Protein AF-A0A1Y1X4Q7-F1 (afdb_monomer_lite)

Sequence (194 aa):
MILYKQKQKSIYLMIVKLFFLGISIPKILAKENNDDCEVFKKFISEMGASVDYDVSEKCCSYNSNTVYCDSGQITKLELRSKKHFQGLELSSEIGNFKHLVKLDLKSNDLTGEIPESIGNLTNLKYLDISDNRFKGKLPKSIENLVNLETFNLNSNYGLEGTIPALPKLVQKYHLKKFVQRRKKKKERELTTEV

pLDDT: mean 75.57, std 20.5, range [29.33, 98.19]

Organism: NCBI:txid1754192

Secondary structure (DSSP, 8-state):
-HHHHHHHHHHHHHHHHHHHTT----TTS---S--HHHHHHHHHHHHT----S---S-TTTS--SSEEEETTEEEEEE-TT-GGGTT-B--GGGGG-TT--EEE-TTS--BSPPPGGGGG-TT--EEE--SS--EEEPPGGGGG-TT-SEEE-TT-TEEES-----TT----SSSHHHHHHHHHHHHHHHTS--

InterPro domains:
  IPR032675 Leucine-rich repeat domain superfamily [G3DSA:3.80.10.10] (36-177)
  IPR053213 Receptor-like protein 29 [PTHR48009] (50-165)
  IPR055414 Disease resistance R13L4/SHOC-2-like, LRR domain [PF23598] (86-178)

Radius of gyration: 22.01 Å; chains: 1; bounding box: 43×34×89 Å

Foldseek 3Di:
DVVVVVVVVVVVVVVVVCVVVVNPDPPPVPPDPDQVLVLVVVQCVVQVFDCPDCSPPQLDVDPDPAFHDDPRATAEGAQEPPQSNAATEGDLSCLVRQNHAYYAQEQRQHEEADDLSPLSNCNYQYDANENYQY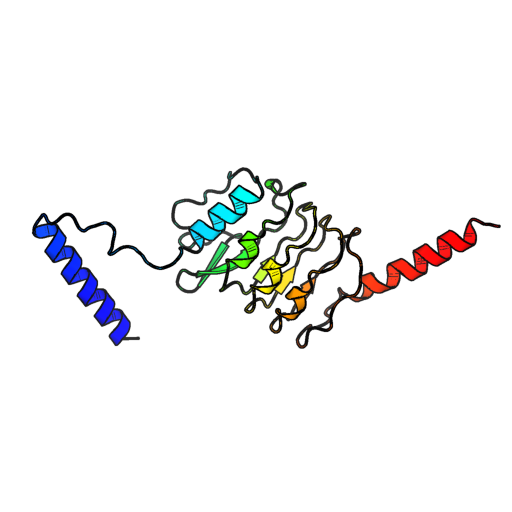AEEHHPSVLSVLNHAYDAHYHNPRYDDDDDDRPRHPPPPHPPVVPPVVVVVVVVVVVVPD

Structure (mmCIF, N/CA/C/O backbone):
data_AF-A0A1Y1X4Q7-F1
#
_entry.id   AF-A0A1Y1X4Q7-F1
#
loop_
_atom_site.group_PDB
_atom_site.id
_atom_site.type_symbol
_atom_site.label_atom_id
_atom_site.label_alt_id
_atom_site.label_comp_id
_atom_site.label_asym_id
_atom_site.label_entity_id
_atom_site.label_seq_id
_atom_site.pdbx_PDB_ins_code
_atom_site.Cartn_x
_atom_site.Cartn_y
_atom_site.Cartn_z
_atom_site.occupancy
_atom_site.B_iso_or_equiv
_atom_site.auth_seq_id
_atom_site.auth_comp_id
_atom_site.auth_asym_id
_atom_site.auth_atom_id
_atom_site.pdbx_PDB_model_num
ATOM 1 N N . MET A 1 1 ? -22.428 -10.281 22.229 1.00 43.00 1 MET A N 1
ATOM 2 C CA . MET A 1 1 ? -22.297 -8.803 22.318 1.00 43.00 1 MET A CA 1
ATOM 3 C C . MET A 1 1 ? -22.586 -8.240 23.719 1.00 43.00 1 MET A C 1
ATOM 5 O O . MET A 1 1 ? -21.829 -7.396 24.182 1.00 43.00 1 MET A O 1
ATOM 9 N N . ILE A 1 2 ? -23.617 -8.718 24.432 1.00 30.66 2 ILE A N 1
ATOM 10 C CA . ILE A 1 2 ? -23.962 -8.260 25.799 1.00 30.66 2 ILE A CA 1
ATOM 11 C C . ILE A 1 2 ? -22.879 -8.635 26.832 1.00 30.66 2 ILE A C 1
ATOM 13 O O . ILE A 1 2 ? -22.453 -7.783 27.606 1.00 30.66 2 ILE A O 1
ATOM 17 N N . LEU A 1 3 ? -22.342 -9.858 26.758 1.00 30.83 3 LEU A N 1
ATOM 18 C CA . LEU A 1 3 ? -21.257 -10.330 27.633 1.00 30.83 3 LEU A CA 1
ATOM 19 C C . LEU A 1 3 ? -19.949 -9.530 27.463 1.00 30.83 3 LEU A C 1
ATOM 21 O O . LEU A 1 3 ? -19.240 -9.289 28.433 1.00 30.83 3 LEU A O 1
ATOM 25 N N . TYR A 1 4 ? -19.659 -9.047 26.248 1.00 34.00 4 TYR A N 1
ATOM 26 C CA . TYR A 1 4 ? -18.491 -8.201 25.960 1.00 34.00 4 TYR A CA 1
ATOM 27 C C . TYR A 1 4 ? -18.623 -6.814 26.607 1.00 34.00 4 TYR A C 1
ATOM 29 O O . TYR A 1 4 ? -17.712 -6.356 27.296 1.00 34.00 4 TYR A O 1
ATOM 37 N N . LYS A 1 5 ? -19.802 -6.185 26.483 1.00 33.59 5 LYS A N 1
ATOM 38 C CA . LYS A 1 5 ? -20.110 -4.914 27.162 1.00 33.59 5 LYS A CA 1
ATOM 39 C C . LYS A 1 5 ? -20.140 -5.054 28.692 1.00 33.59 5 LYS A C 1
ATOM 41 O O . LYS A 1 5 ? -19.737 -4.127 29.389 1.00 33.59 5 LYS A O 1
ATOM 46 N N . GLN A 1 6 ? -20.579 -6.198 29.223 1.00 29.33 6 GLN A N 1
ATOM 47 C CA . GLN A 1 6 ? -20.547 -6.482 30.665 1.00 29.33 6 GLN A CA 1
ATOM 48 C C . GLN A 1 6 ? -19.117 -6.675 31.191 1.00 29.33 6 GLN A C 1
ATOM 50 O O . GLN A 1 6 ? -18.782 -6.126 32.240 1.00 29.33 6 GLN A O 1
ATOM 55 N N . LYS A 1 7 ? -18.249 -7.366 30.440 1.00 39.59 7 LYS A N 1
ATOM 56 C CA . LYS A 1 7 ? -16.832 -7.548 30.798 1.00 39.59 7 LYS A CA 1
ATOM 57 C C . LYS A 1 7 ? -16.076 -6.210 30.806 1.00 39.59 7 LYS A C 1
ATOM 59 O O . LYS A 1 7 ? -15.370 -5.923 31.766 1.00 39.59 7 LYS A O 1
ATOM 64 N N . GLN A 1 8 ? -16.324 -5.350 29.815 1.00 46.59 8 GLN A N 1
ATOM 65 C CA . GLN A 1 8 ? -15.801 -3.974 29.737 1.00 46.59 8 GLN A CA 1
ATOM 66 C C . GLN A 1 8 ? -16.260 -3.092 30.919 1.00 46.59 8 GLN A C 1
ATOM 68 O O . GLN A 1 8 ? -15.435 -2.439 31.556 1.00 46.59 8 GLN A O 1
ATOM 73 N N . LYS A 1 9 ? -17.550 -3.133 31.296 1.00 50.59 9 LYS A N 1
ATOM 74 C CA . LYS A 1 9 ? -18.059 -2.419 32.488 1.00 50.59 9 LYS A CA 1
ATOM 75 C C . LYS A 1 9 ? -17.443 -2.920 33.798 1.00 50.59 9 LYS A C 1
ATOM 77 O O . LYS A 1 9 ? -17.136 -2.108 34.668 1.00 50.59 9 LYS A O 1
ATOM 82 N N . SER A 1 10 ? -17.255 -4.234 33.944 1.00 52.75 10 SER A N 1
ATOM 83 C CA . SER A 1 10 ? -16.656 -4.825 35.149 1.00 52.75 10 SER A CA 1
ATOM 84 C C . SER A 1 10 ? -15.190 -4.423 35.316 1.00 52.75 10 SER A C 1
ATOM 86 O O . SER A 1 10 ? -14.754 -4.153 36.431 1.00 52.75 10 SER A O 1
ATOM 88 N N . ILE A 1 11 ? -14.444 -4.349 34.211 1.00 59.00 11 ILE A N 1
ATOM 89 C CA . ILE A 1 11 ? -13.041 -3.921 34.197 1.00 59.00 11 ILE A CA 1
ATOM 90 C C . ILE A 1 11 ? -12.934 -2.426 34.520 1.00 59.00 11 ILE A C 1
ATOM 92 O O . ILE A 1 11 ? -12.153 -2.047 35.390 1.00 59.00 11 ILE A O 1
ATOM 96 N N . TYR A 1 12 ? -13.776 -1.587 33.907 1.00 61.28 12 TYR A N 1
ATOM 97 C CA . TYR A 1 12 ? -13.829 -0.147 34.187 1.00 61.28 12 TYR A CA 1
ATOM 98 C C . TYR A 1 12 ? -14.097 0.147 35.670 1.00 61.28 12 TYR A C 1
ATOM 100 O O . TYR A 1 12 ? -13.391 0.940 36.290 1.00 61.28 12 TYR A O 1
ATOM 108 N N . LEU A 1 13 ? -15.064 -0.549 36.276 1.00 59.72 13 LEU A N 1
ATOM 109 C CA . LEU A 1 13 ? -15.394 -0.369 37.691 1.00 59.72 13 LEU A CA 1
ATOM 110 C C . LEU A 1 13 ? -14.249 -0.805 38.624 1.00 59.72 13 LEU A C 1
ATOM 112 O O . LEU A 1 13 ? -14.074 -0.229 39.698 1.00 59.72 13 LEU A O 1
ATOM 116 N N . MET A 1 14 ? -13.454 -1.797 38.214 1.00 63.94 14 MET A N 1
ATOM 117 C CA . MET A 1 14 ? -12.275 -2.256 38.954 1.00 63.94 14 MET A CA 1
ATOM 118 C C . MET A 1 14 ? -11.126 -1.238 38.873 1.00 63.94 14 MET A C 1
ATOM 120 O O . MET A 1 14 ? -10.497 -0.947 39.886 1.00 63.94 14 MET A O 1
ATOM 124 N N . ILE A 1 15 ? -10.908 -0.635 37.699 1.00 59.53 15 ILE A N 1
ATOM 125 C CA . ILE A 1 15 ? -9.893 0.408 37.463 1.00 59.53 15 ILE A CA 1
ATOM 126 C C . ILE A 1 15 ? -10.206 1.679 38.262 1.00 59.53 15 ILE A C 1
ATOM 128 O O . ILE A 1 15 ? -9.324 2.222 38.926 1.00 59.53 15 ILE A O 1
ATOM 132 N N . VAL A 1 16 ? -11.468 2.121 38.264 1.00 62.91 16 VAL A N 1
ATOM 133 C CA . VAL A 1 16 ? -11.904 3.296 39.038 1.00 62.91 16 VAL A CA 1
ATOM 134 C C . VAL A 1 16 ? -11.690 3.074 40.540 1.00 62.91 16 VAL A C 1
ATOM 136 O O . VAL A 1 16 ? -11.196 3.965 41.225 1.00 62.91 16 VAL A O 1
ATOM 139 N N . LYS A 1 17 ? -11.969 1.869 41.061 1.00 68.06 17 LYS A N 1
ATOM 140 C CA . LYS A 1 17 ? -11.706 1.530 42.472 1.00 68.06 17 LYS A CA 1
ATOM 141 C C . LYS A 1 17 ? -10.217 1.563 42.833 1.00 68.06 17 LYS A C 1
ATOM 143 O O . LYS A 1 17 ? -9.883 1.998 43.929 1.00 68.06 17 LYS A O 1
ATOM 148 N N . LEU A 1 18 ? -9.332 1.140 41.929 1.00 59.25 18 LEU A N 1
ATOM 149 C CA . LEU A 1 18 ? -7.880 1.181 42.149 1.00 59.25 18 LEU A CA 1
ATOM 150 C C . LEU A 1 18 ? -7.333 2.617 42.159 1.00 59.25 18 LEU A C 1
ATOM 152 O O . LEU A 1 18 ? -6.459 2.921 42.967 1.00 59.25 18 LEU A O 1
ATOM 156 N N . PHE A 1 19 ? -7.901 3.509 41.338 1.00 63.47 19 PHE A N 1
ATOM 157 C CA . PHE A 1 19 ? -7.557 4.936 41.324 1.00 63.47 19 PHE A CA 1
ATOM 158 C C . PHE A 1 19 ? -7.890 5.627 42.658 1.00 63.47 19 PHE A C 1
ATOM 160 O O . PHE A 1 19 ? -7.073 6.377 43.187 1.00 63.47 19 PHE A O 1
ATOM 167 N N . PHE A 1 20 ? -9.044 5.316 43.262 1.00 67.19 20 PHE A N 1
ATOM 168 C CA . PHE A 1 20 ? -9.423 5.854 44.577 1.00 67.19 20 PHE A CA 1
ATOM 169 C C . PHE A 1 20 ? -8.608 5.286 45.750 1.00 67.19 20 PHE A C 1
ATOM 171 O O . PHE A 1 20 ? -8.566 5.905 46.809 1.00 67.19 20 PHE A O 1
ATOM 178 N N . LEU A 1 21 ? -7.936 4.145 45.571 1.00 69.19 21 LEU A N 1
ATOM 179 C CA . LEU A 1 21 ? -7.050 3.554 46.580 1.00 69.19 21 LEU A CA 1
ATOM 180 C C . LEU A 1 21 ? -5.609 4.090 46.510 1.00 69.19 21 LEU A C 1
ATOM 182 O O . LEU A 1 21 ? -4.746 3.599 47.232 1.00 69.19 21 LEU A O 1
ATOM 186 N N . GLY A 1 22 ? -5.325 5.068 45.640 1.00 52.66 22 GLY A N 1
ATOM 187 C CA . GLY A 1 22 ? -3.985 5.649 45.497 1.00 52.66 22 GLY A CA 1
ATOM 188 C C . GLY A 1 22 ? -2.939 4.668 44.956 1.00 52.66 22 GLY A C 1
ATOM 189 O O . GLY A 1 22 ? -1.744 4.956 44.976 1.00 52.66 22 GLY A O 1
ATOM 190 N N . ILE A 1 23 ? -3.375 3.505 44.461 1.00 60.75 23 ILE A N 1
ATOM 191 C CA . ILE A 1 23 ? -2.496 2.522 43.841 1.00 60.75 23 ILE A CA 1
ATOM 192 C C . ILE A 1 23 ? -2.157 3.060 42.455 1.00 60.75 23 ILE A C 1
ATOM 194 O O . ILE A 1 23 ? -3.019 3.125 41.576 1.00 60.75 23 ILE A O 1
ATOM 198 N N . SER A 1 24 ? -0.893 3.438 42.254 1.00 55.72 24 SER A N 1
ATOM 199 C CA . SER A 1 24 ? -0.371 3.711 40.917 1.00 55.72 24 SER A CA 1
ATOM 200 C C . SER A 1 24 ? -0.544 2.441 40.095 1.00 55.72 24 SER A C 1
ATOM 202 O O . SER A 1 24 ? 0.107 1.430 40.358 1.00 55.72 24 SER A O 1
ATOM 204 N N . ILE A 1 25 ? -1.489 2.463 39.155 1.00 53.34 25 ILE A N 1
ATOM 205 C CA . ILE A 1 25 ? -1.719 1.345 38.250 1.00 53.34 25 ILE A CA 1
ATOM 206 C C . ILE A 1 25 ? -0.426 1.222 37.437 1.00 53.34 25 ILE A C 1
ATOM 208 O O . ILE A 1 25 ? -0.093 2.159 36.703 1.00 53.34 25 ILE A O 1
ATOM 212 N N . PRO A 1 26 ? 0.332 0.111 37.544 1.00 47.38 26 PRO A N 1
ATOM 213 C CA . PRO A 1 26 ? 1.435 -0.127 36.629 1.00 47.38 26 PRO A CA 1
ATOM 214 C C . PRO A 1 26 ? 0.887 0.022 35.212 1.00 47.38 26 PRO A C 1
ATOM 216 O O . PRO A 1 26 ? -0.255 -0.362 34.964 1.00 47.38 26 PRO A O 1
ATOM 219 N N . LYS A 1 27 ? 1.684 0.541 34.279 1.00 47.12 27 LYS A N 1
ATOM 220 C CA . LYS A 1 27 ? 1.379 0.755 32.845 1.00 47.12 27 LYS A CA 1
ATOM 221 C C . LYS A 1 27 ? 0.981 -0.526 32.059 1.00 47.12 27 LYS A C 1
ATOM 223 O O . LYS A 1 27 ? 1.188 -0.626 30.858 1.00 47.12 27 LYS A O 1
ATOM 228 N N . ILE A 1 28 ? 0.455 -1.536 32.745 1.00 44.56 28 ILE A N 1
ATOM 229 C CA . ILE A 1 28 ? 0.249 -2.930 32.370 1.00 44.56 28 ILE A CA 1
ATOM 230 C C . ILE A 1 28 ? -1.246 -3.231 32.123 1.00 44.56 28 ILE A C 1
ATOM 232 O O . ILE A 1 28 ? -1.563 -4.279 31.576 1.00 44.56 28 ILE A O 1
ATOM 236 N N . LEU A 1 29 ? -2.174 -2.303 32.405 1.00 42.47 29 LEU A N 1
ATOM 237 C CA . LEU A 1 29 ? -3.596 -2.441 32.024 1.00 42.47 29 LEU A CA 1
ATOM 238 C C . LEU A 1 29 ? -4.025 -1.601 30.804 1.00 42.47 29 LEU A C 1
ATOM 240 O O . LEU A 1 29 ? -5.208 -1.544 30.493 1.00 42.47 29 LEU A O 1
ATOM 244 N N . ALA A 1 30 ? -3.074 -1.009 30.075 1.00 39.84 30 ALA A N 1
ATOM 245 C CA . ALA A 1 30 ? -3.316 -0.298 28.812 1.00 39.84 30 ALA A CA 1
ATOM 246 C C . ALA A 1 30 ? -2.472 -0.865 27.657 1.00 39.84 30 ALA A C 1
ATOM 248 O O . ALA A 1 30 ? -1.986 -0.127 26.807 1.00 39.84 30 ALA A O 1
ATOM 249 N N . LYS A 1 31 ? -2.248 -2.183 27.639 1.00 38.81 31 LYS A N 1
ATOM 250 C CA . LYS A 1 31 ? -1.618 -2.859 26.499 1.00 38.81 31 LYS A CA 1
ATOM 251 C C . LYS A 1 31 ? -2.698 -3.546 25.665 1.00 38.81 31 LYS A C 1
ATOM 253 O O . LYS A 1 31 ? -2.756 -4.769 25.595 1.00 38.81 31 LYS A O 1
ATOM 258 N N . GLU A 1 32 ? -3.582 -2.750 25.065 1.00 42.09 32 GLU A N 1
ATOM 259 C CA . GLU A 1 32 ? -4.327 -3.216 23.897 1.00 42.09 32 GLU A CA 1
ATOM 260 C C . GLU A 1 32 ? -3.352 -3.205 22.712 1.00 42.09 32 GLU A C 1
ATOM 262 O O . GLU A 1 32 ? -2.900 -2.164 22.254 1.00 42.09 32 GLU A O 1
ATOM 267 N N . ASN A 1 33 ? -2.910 -4.411 22.356 1.00 43.72 33 ASN A N 1
ATOM 268 C CA . ASN A 1 33 ? -2.399 -4.861 21.062 1.00 43.72 33 ASN A CA 1
ATOM 269 C C . ASN A 1 33 ? -2.177 -3.771 19.998 1.00 43.72 33 ASN A C 1
ATOM 271 O O . ASN A 1 33 ? -3.142 -3.301 19.416 1.00 43.72 33 ASN A O 1
ATOM 275 N N . ASN A 1 34 ? -0.900 -3.477 19.716 1.00 53.78 34 ASN A N 1
ATOM 276 C CA . ASN A 1 34 ? -0.381 -2.838 18.499 1.00 53.78 34 ASN A CA 1
ATOM 277 C C . ASN A 1 34 ? -1.384 -1.900 17.806 1.00 53.78 34 ASN A C 1
ATOM 279 O O . ASN A 1 34 ? -1.987 -2.275 16.805 1.00 53.78 34 ASN A O 1
ATOM 283 N N . ASP A 1 35 ? -1.583 -0.721 18.392 1.00 73.62 35 ASP A N 1
ATOM 284 C CA . ASP A 1 35 ? -2.425 0.331 17.834 1.00 73.62 35 ASP A CA 1
ATOM 285 C C . ASP A 1 35 ? -2.057 0.529 16.352 1.00 73.62 35 ASP A C 1
ATOM 287 O O . ASP A 1 35 ? -0.921 0.896 16.040 1.00 73.62 35 ASP A O 1
ATOM 291 N N . ASP A 1 36 ? -2.980 0.240 15.426 1.00 76.50 36 ASP A N 1
ATOM 292 C CA . ASP A 1 36 ? -2.758 0.397 13.978 1.00 76.50 36 ASP A CA 1
ATOM 293 C C . ASP A 1 36 ? -2.317 1.839 13.644 1.00 76.50 36 ASP A C 1
ATOM 295 O O . ASP A 1 36 ? -1.713 2.091 12.599 1.00 76.50 36 ASP A O 1
ATOM 299 N N . CYS A 1 37 ? -2.547 2.791 14.552 1.00 78.31 37 CYS A N 1
ATOM 300 C CA . CYS A 1 37 ? -1.962 4.119 14.491 1.00 78.31 37 CYS A CA 1
ATOM 301 C C . CYS A 1 37 ? -0.458 4.188 14.669 1.00 78.31 37 CYS A C 1
ATOM 303 O O . CYS A 1 37 ? 0.189 4.948 13.956 1.00 78.31 37 CYS A O 1
ATOM 305 N N . GLU A 1 38 ? 0.116 3.435 15.598 1.00 80.44 38 GLU A N 1
ATOM 306 C CA . GLU A 1 38 ? 1.568 3.364 15.747 1.00 80.44 38 GLU A CA 1
ATOM 307 C C . GLU A 1 38 ? 2.188 2.700 14.517 1.00 80.44 38 GLU A C 1
ATOM 309 O O . GLU A 1 38 ? 3.212 3.164 14.015 1.00 80.44 38 GLU A O 1
ATOM 314 N N . VAL A 1 39 ? 1.504 1.701 13.945 1.00 85.62 39 VAL A N 1
ATOM 315 C CA . VAL A 1 39 ? 1.875 1.128 12.644 1.00 85.62 39 VAL A CA 1
ATOM 316 C C . VAL A 1 39 ? 1.831 2.196 11.550 1.00 85.62 39 VAL A C 1
ATOM 318 O O . VAL A 1 39 ? 2.784 2.330 10.786 1.00 85.62 39 VAL A O 1
ATOM 321 N N . PHE A 1 40 ? 0.769 3.004 11.491 1.00 86.31 40 PHE A N 1
ATOM 322 C CA . PHE A 1 40 ? 0.648 4.078 10.506 1.00 86.31 40 PHE A CA 1
ATOM 323 C C . PHE A 1 40 ? 1.716 5.162 10.669 1.00 86.31 40 PHE A C 1
ATOM 325 O O . PHE A 1 40 ? 2.351 5.545 9.686 1.00 86.31 40 PHE A O 1
ATOM 332 N N . LYS 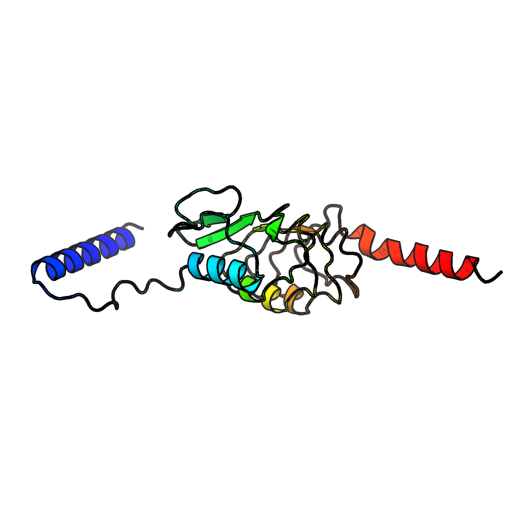A 1 41 ? 1.976 5.616 11.897 1.00 82.88 41 LYS A N 1
ATOM 333 C CA . LYS A 1 41 ? 3.039 6.584 12.197 1.00 82.88 41 LYS A CA 1
ATOM 334 C C . LYS A 1 41 ? 4.406 6.046 11.779 1.00 82.88 41 LYS A C 1
ATOM 336 O O . LYS A 1 41 ? 5.147 6.752 11.098 1.00 82.88 41 LYS A O 1
ATOM 341 N N . LYS A 1 42 ? 4.716 4.792 12.127 1.00 86.62 42 LYS A N 1
ATOM 342 C CA . LYS A 1 42 ? 5.970 4.127 11.744 1.00 86.62 42 LYS A CA 1
ATOM 343 C C . LYS A 1 42 ? 6.093 4.000 10.229 1.00 86.62 42 LYS A C 1
ATOM 345 O O . LYS A 1 42 ? 7.122 4.374 9.680 1.00 86.62 42 LYS A O 1
ATOM 350 N N . PHE A 1 43 ? 5.030 3.573 9.550 1.00 89.00 43 PHE A N 1
ATOM 351 C CA . PHE A 1 43 ? 4.976 3.474 8.092 1.00 89.00 43 PHE A CA 1
ATOM 352 C C . PHE A 1 43 ? 5.292 4.810 7.399 1.00 89.00 43 PHE A C 1
ATOM 354 O O . PHE A 1 43 ? 6.169 4.859 6.539 1.00 89.00 43 PHE A O 1
ATOM 361 N N . ILE A 1 44 ? 4.633 5.903 7.798 1.00 85.69 44 ILE A N 1
ATOM 362 C CA . ILE A 1 44 ? 4.871 7.236 7.217 1.00 85.69 44 ILE A CA 1
ATOM 363 C C . ILE A 1 44 ? 6.286 7.737 7.538 1.00 85.69 44 ILE A C 1
ATOM 365 O O . ILE A 1 44 ? 6.971 8.257 6.654 1.00 85.69 44 ILE A O 1
ATOM 369 N N . SER A 1 45 ? 6.738 7.545 8.780 1.00 84.31 45 SER A N 1
ATOM 370 C CA . SER A 1 45 ? 8.074 7.952 9.221 1.00 84.31 45 SER A CA 1
ATOM 371 C C . SER A 1 45 ? 9.183 7.227 8.462 1.00 84.31 45 SER A C 1
ATOM 373 O O . SER A 1 45 ? 10.166 7.858 8.088 1.00 84.31 45 SER A O 1
ATOM 375 N N . GLU A 1 46 ? 9.054 5.921 8.233 1.00 84.81 46 GLU A N 1
ATOM 376 C CA . GLU A 1 46 ? 10.076 5.136 7.534 1.00 84.81 46 GLU A CA 1
ATOM 377 C C . GLU A 1 46 ? 10.168 5.448 6.048 1.00 84.81 46 GLU A C 1
ATOM 379 O O . GLU A 1 46 ? 11.245 5.340 5.468 1.00 84.81 46 GLU A O 1
ATOM 384 N N . MET A 1 47 ? 9.064 5.860 5.425 1.00 84.12 47 MET A N 1
ATOM 385 C CA . MET A 1 47 ? 9.124 6.369 4.058 1.00 84.12 47 MET A CA 1
ATOM 386 C C . MET A 1 47 ? 9.932 7.671 3.978 1.00 84.12 47 MET A C 1
ATOM 388 O O . MET A 1 47 ? 10.441 7.991 2.911 1.00 84.12 47 MET A O 1
ATOM 392 N N . GLY A 1 48 ? 10.075 8.412 5.084 1.00 77.25 48 GLY A N 1
ATOM 393 C CA . GLY A 1 48 ? 10.716 9.729 5.116 1.00 77.25 48 GLY A CA 1
ATOM 394 C C . GLY A 1 48 ? 9.777 10.871 4.715 1.00 77.25 48 GLY A C 1
ATOM 395 O O . GLY A 1 48 ? 10.236 11.959 4.372 1.00 77.25 48 GLY A O 1
ATOM 396 N N . ALA A 1 49 ? 8.462 10.640 4.736 1.00 74.88 49 ALA A N 1
ATOM 397 C CA . ALA A 1 49 ? 7.477 11.662 4.407 1.00 74.88 49 ALA A CA 1
ATOM 398 C C . ALA A 1 49 ? 7.304 12.648 5.576 1.00 74.88 49 ALA A C 1
ATOM 400 O O . ALA A 1 49 ? 7.104 12.240 6.722 1.00 74.88 49 ALA A O 1
ATOM 401 N N . SER A 1 50 ? 7.343 13.955 5.292 1.00 62.78 50 SER A N 1
ATOM 402 C CA . SER A 1 50 ? 7.079 14.985 6.302 1.00 62.78 50 SER A CA 1
ATOM 403 C C . SER A 1 50 ? 5.617 14.921 6.751 1.00 62.78 50 SER A C 1
ATOM 405 O O . SER A 1 50 ? 4.697 15.024 5.934 1.00 62.78 50 SER A O 1
ATOM 407 N N . VAL A 1 51 ? 5.403 14.760 8.054 1.00 59.47 51 VAL A N 1
ATOM 408 C CA . VAL A 1 51 ? 4.079 14.633 8.667 1.00 59.47 51 VAL A CA 1
ATOM 409 C C . VAL A 1 51 ? 3.467 16.029 8.852 1.00 59.47 51 VAL A C 1
ATOM 411 O O . VAL A 1 51 ? 3.453 16.560 9.951 1.00 59.47 51 VAL A O 1
ATOM 414 N N . ASP A 1 52 ? 2.974 16.638 7.770 1.00 53.16 52 ASP A N 1
ATOM 415 C CA . ASP A 1 52 ? 2.031 17.777 7.864 1.00 53.16 52 ASP A CA 1
ATOM 416 C C . ASP A 1 52 ? 0.590 17.295 8.105 1.00 53.16 52 ASP A C 1
ATOM 418 O O . ASP A 1 52 ? -0.328 18.078 8.349 1.00 53.16 52 ASP A O 1
ATOM 422 N N . TYR A 1 53 ? 0.365 15.982 8.014 1.00 51.94 53 TYR A N 1
ATOM 423 C CA . TYR A 1 53 ? -0.898 15.383 8.399 1.00 51.94 53 TYR A CA 1
ATOM 424 C C . TYR A 1 53 ? -0.950 15.363 9.913 1.00 51.94 53 TYR A C 1
ATOM 426 O O . TYR A 1 53 ? -0.107 14.732 10.541 1.00 51.94 53 TYR A O 1
ATOM 434 N N . ASP A 1 54 ? -1.949 16.020 10.489 1.00 46.00 54 ASP A N 1
ATOM 435 C CA . ASP A 1 54 ? -2.342 15.802 11.870 1.00 46.00 54 ASP A CA 1
ATOM 436 C C . ASP A 1 54 ? -2.737 14.324 12.038 1.00 46.00 54 ASP A C 1
ATOM 438 O O . ASP A 1 54 ? -3.905 13.944 11.992 1.00 46.00 54 ASP A O 1
ATOM 442 N N . VAL A 1 55 ? -1.739 13.454 12.197 1.00 53.03 55 VAL A N 1
ATOM 443 C CA . VAL A 1 55 ? -1.886 12.136 12.804 1.00 53.03 55 VAL A CA 1
ATOM 444 C C . VAL A 1 55 ? -1.931 12.394 14.311 1.00 53.03 55 VAL A C 1
ATOM 446 O O . VAL A 1 55 ? -1.130 11.847 15.075 1.00 53.03 55 VAL A O 1
ATOM 449 N N . SER A 1 56 ? -2.834 13.297 14.732 1.00 45.75 56 SER A N 1
ATOM 450 C CA . SER A 1 56 ? -3.172 13.507 16.133 1.00 45.75 56 SER A CA 1
ATOM 451 C C . SER A 1 56 ? -3.488 12.148 16.719 1.00 45.75 56 SER A C 1
ATOM 453 O O . SER A 1 56 ? -3.904 11.237 16.005 1.00 45.75 56 SER A O 1
ATOM 455 N N . GLU A 1 57 ? -3.234 12.020 18.014 1.00 54.31 57 GLU A N 1
ATOM 456 C CA . GLU A 1 57 ? -3.092 10.824 18.854 1.00 54.31 57 GLU A CA 1
ATOM 457 C C . GLU A 1 57 ? -4.096 9.660 18.655 1.00 54.31 57 GLU A C 1
ATOM 459 O O . GLU A 1 57 ? -3.982 8.648 19.337 1.00 54.31 57 GLU A O 1
ATOM 464 N N . LYS A 1 58 ? -5.068 9.764 17.738 1.00 63.88 58 LYS A N 1
ATOM 465 C CA . LYS A 1 58 ? -6.019 8.739 17.310 1.00 63.88 58 LYS A CA 1
ATOM 466 C C . LYS A 1 58 ? -6.370 8.847 15.805 1.00 63.88 58 LYS A C 1
ATOM 468 O O . LYS A 1 58 ? -7.398 9.418 15.437 1.00 63.88 58 LYS A O 1
ATOM 473 N N . CYS A 1 59 ? -5.610 8.201 14.922 1.00 71.12 59 CYS A N 1
ATOM 474 C CA . CYS A 1 59 ? -5.905 8.076 13.475 1.00 71.12 59 CYS A CA 1
ATOM 475 C C . CYS A 1 59 ? -7.278 7.459 13.165 1.00 71.12 59 CYS A C 1
ATOM 477 O O . CYS A 1 59 ? -7.826 7.712 12.099 1.00 71.12 59 CYS A O 1
ATOM 479 N N . CYS A 1 60 ? -7.848 6.678 14.088 1.00 72.00 60 CYS A N 1
ATOM 480 C CA . CYS A 1 60 ? -9.193 6.113 13.955 1.00 72.00 60 CYS A CA 1
ATOM 481 C C . CYS A 1 60 ? -10.312 6.960 14.592 1.00 72.00 60 CYS A C 1
ATOM 483 O O . CYS A 1 60 ? -11.466 6.540 14.563 1.00 72.00 60 CYS A O 1
ATOM 485 N N . SER A 1 61 ? -10.012 8.118 15.199 1.00 62.56 61 SER A N 1
ATOM 486 C CA . SER A 1 61 ? -11.037 9.003 15.798 1.00 62.56 61 SER A CA 1
ATOM 487 C C . SER A 1 61 ? -11.515 10.112 14.872 1.00 62.56 61 SER A C 1
ATOM 489 O O . SER A 1 61 ? -12.596 10.657 15.083 1.00 62.56 61 SER A O 1
ATOM 491 N N . TYR A 1 62 ? -10.742 10.423 13.836 1.00 56.97 62 TYR A N 1
ATOM 492 C CA . TYR A 1 62 ? -11.119 11.395 12.825 1.00 56.97 62 TYR A CA 1
ATOM 493 C C . TYR A 1 62 ? -11.305 10.656 11.507 1.00 56.97 62 TYR A C 1
ATOM 495 O O . TYR A 1 62 ? -10.367 10.047 10.998 1.00 56.97 62 TYR A O 1
ATOM 503 N N . ASN A 1 63 ? -12.517 10.704 10.949 1.00 50.59 63 ASN A N 1
ATOM 504 C CA . ASN A 1 63 ? -12.768 10.266 9.578 1.00 50.59 63 ASN A CA 1
ATOM 505 C C . ASN A 1 63 ? -12.018 11.209 8.631 1.00 50.59 63 ASN A C 1
ATOM 507 O O . ASN A 1 63 ? -12.569 12.190 8.133 1.00 50.59 63 ASN A O 1
ATOM 511 N N . SER A 1 64 ? -10.733 10.944 8.431 1.00 66.75 64 SER A N 1
ATOM 512 C CA . SER A 1 64 ? -9.940 11.602 7.407 1.00 66.75 64 SER A CA 1
ATOM 513 C C . SER A 1 64 ? -10.228 10.928 6.067 1.00 66.75 64 SER A C 1
ATOM 515 O O . SER A 1 64 ? -10.429 9.718 6.002 1.00 66.75 64 SER A O 1
ATOM 517 N N . ASN A 1 65 ? -10.155 11.673 4.964 1.00 75.31 65 ASN A N 1
ATOM 518 C CA . ASN A 1 65 ? -10.199 11.101 3.607 1.00 75.31 65 ASN A CA 1
ATOM 519 C C . ASN A 1 65 ? -8.938 10.264 3.272 1.00 75.31 65 ASN A C 1
ATOM 521 O O . ASN A 1 65 ? -8.553 10.160 2.113 1.00 75.31 65 ASN A O 1
ATOM 525 N N . THR A 1 66 ? -8.212 9.776 4.282 1.00 83.00 66 THR A N 1
ATOM 526 C CA . THR A 1 66 ? -6.913 9.108 4.147 1.00 83.00 66 THR A CA 1
ATOM 527 C C . THR A 1 66 ? -6.879 7.795 4.917 1.00 83.00 66 THR A C 1
ATOM 529 O O . THR A 1 66 ? -6.444 6.790 4.366 1.00 83.00 66 THR A O 1
ATOM 532 N N . VAL A 1 67 ? -7.352 7.780 6.162 1.00 86.94 67 VAL A N 1
ATOM 533 C CA . VAL A 1 67 ? -7.366 6.594 7.025 1.00 86.94 67 VAL A CA 1
ATOM 534 C C . VAL A 1 67 ? -8.806 6.291 7.413 1.00 86.94 67 VAL A C 1
ATOM 536 O O . VAL A 1 67 ? -9.487 7.143 7.980 1.00 86.94 67 VAL A O 1
ATOM 539 N N . TYR A 1 68 ? -9.259 5.075 7.117 1.00 87.50 68 TYR A N 1
ATOM 540 C CA . TYR A 1 68 ? -10.578 4.587 7.509 1.00 87.50 68 TYR A CA 1
ATOM 541 C C . TYR A 1 68 ? -10.416 3.379 8.410 1.00 87.50 68 TYR A C 1
ATOM 543 O O . TYR A 1 68 ? -9.687 2.438 8.072 1.00 87.50 68 TYR A O 1
ATOM 551 N N . CYS A 1 69 ? -11.153 3.386 9.516 1.00 86.44 69 CYS A N 1
ATOM 552 C CA . CYS A 1 69 ? -11.111 2.313 10.489 1.00 86.44 69 CYS A CA 1
ATOM 553 C C . CYS A 1 69 ? -12.461 1.613 10.640 1.00 86.44 69 CYS A C 1
ATOM 555 O O . CYS A 1 69 ? -13.515 2.226 10.483 1.00 86.44 69 CYS A O 1
ATOM 557 N N . ASP A 1 70 ? -12.414 0.329 10.975 1.00 85.19 70 ASP A N 1
ATOM 558 C CA . ASP A 1 70 ? -13.551 -0.438 11.482 1.00 85.19 70 ASP A CA 1
ATOM 559 C C . ASP A 1 70 ? -13.166 -0.986 12.853 1.00 85.19 70 ASP A C 1
ATOM 561 O O . ASP A 1 70 ? -12.106 -1.585 13.008 1.00 85.19 70 ASP A O 1
ATOM 565 N N . SER A 1 71 ? -13.998 -0.737 13.865 1.00 83.75 71 SER A N 1
ATOM 566 C CA . SER A 1 71 ? -13.786 -1.252 15.224 1.00 83.75 71 SER A CA 1
ATOM 567 C C . SER A 1 71 ? -12.388 -0.955 15.805 1.00 83.75 71 SER A C 1
ATOM 569 O O . SER A 1 71 ? -11.856 -1.738 16.586 1.00 83.75 71 SER A O 1
ATOM 571 N N . GLY A 1 72 ? -11.803 0.191 15.433 1.00 80.00 72 GLY A N 1
ATOM 572 C CA . GLY A 1 72 ? -10.474 0.632 15.878 1.00 80.00 72 GLY A CA 1
ATOM 573 C C . GLY A 1 72 ? -9.298 0.137 15.030 1.00 80.00 72 GLY A C 1
ATOM 574 O O . GLY A 1 72 ? -8.165 0.480 15.338 1.00 80.00 72 GLY A O 1
ATOM 575 N N . GLN A 1 73 ? -9.548 -0.623 13.962 1.00 85.56 73 GLN A N 1
ATOM 576 C CA . GLN A 1 73 ? -8.516 -1.181 13.085 1.00 85.56 73 GLN A CA 1
ATOM 577 C C . GLN A 1 73 ? -8.520 -0.486 11.729 1.00 85.56 73 GLN A C 1
ATOM 579 O O . GLN A 1 73 ? -9.593 -0.243 11.171 1.00 85.56 73 GLN A O 1
ATOM 584 N N . ILE A 1 74 ? -7.350 -0.202 11.160 1.00 89.25 74 ILE A N 1
ATOM 585 C CA . ILE A 1 74 ? -7.244 0.428 9.840 1.00 89.25 74 ILE A CA 1
ATOM 586 C C . ILE A 1 74 ? -7.648 -0.586 8.769 1.00 89.25 74 ILE A C 1
ATOM 588 O O . ILE A 1 74 ? -6.982 -1.597 8.542 1.00 89.25 74 ILE A O 1
ATOM 592 N N . THR A 1 75 ? -8.733 -0.280 8.060 1.00 92.62 75 THR A N 1
ATOM 593 C CA . THR A 1 75 ? -9.264 -1.122 6.980 1.00 92.62 75 THR A CA 1
ATOM 594 C C . THR A 1 75 ? -9.059 -0.516 5.602 1.00 92.62 75 THR A C 1
ATOM 596 O O . THR A 1 75 ? -9.041 -1.250 4.609 1.00 92.62 75 THR A O 1
ATOM 599 N N . LYS A 1 76 ? -8.886 0.807 5.496 1.00 93.62 76 LYS A N 1
ATOM 600 C CA . LYS A 1 76 ? -8.604 1.462 4.212 1.00 93.62 76 LYS A CA 1
ATOM 601 C C . LYS A 1 76 ? -7.582 2.575 4.376 1.00 93.62 76 LYS A C 1
ATOM 603 O O . LYS A 1 76 ? -7.711 3.415 5.265 1.00 93.62 76 LYS A O 1
ATOM 608 N N . LEU A 1 77 ? -6.625 2.595 3.457 1.00 92.88 77 LEU A N 1
ATOM 609 C CA . LEU A 1 77 ? -5.666 3.676 3.280 1.00 92.88 77 LEU A CA 1
ATOM 610 C C . LEU A 1 77 ? -5.865 4.289 1.892 1.00 92.88 77 LEU A C 1
ATOM 612 O O . LEU A 1 77 ? -5.639 3.637 0.871 1.00 92.88 77 LEU A O 1
ATOM 616 N N . GLU A 1 78 ? -6.311 5.542 1.866 1.00 92.19 78 GLU A N 1
ATOM 617 C CA . GLU A 1 78 ? -6.509 6.358 0.666 1.00 92.19 78 GLU A CA 1
ATOM 618 C C . GLU A 1 78 ? -5.429 7.439 0.598 1.00 92.19 78 GLU A C 1
ATOM 620 O O . GLU A 1 78 ? -5.597 8.609 0.949 1.00 92.19 78 GLU A O 1
ATOM 625 N N . LEU A 1 79 ? -4.261 7.012 0.142 1.00 90.62 79 LEU A N 1
ATOM 626 C CA . LEU A 1 79 ? -3.042 7.797 0.089 1.00 90.62 79 LEU A CA 1
ATOM 627 C C . LEU A 1 79 ? -2.765 8.298 -1.332 1.00 90.62 79 LEU A C 1
ATOM 629 O O . LEU A 1 79 ? -1.619 8.393 -1.743 1.00 90.62 79 LEU A O 1
ATOM 633 N N . ARG A 1 80 ? -3.805 8.625 -2.100 1.00 90.56 80 ARG A N 1
ATOM 634 C CA . ARG A 1 80 ? -3.683 9.117 -3.477 1.00 90.56 80 ARG A CA 1
ATOM 635 C C . ARG A 1 80 ? -3.120 10.544 -3.524 1.00 90.56 80 ARG A C 1
ATOM 637 O O . ARG A 1 80 ? -3.559 11.401 -2.755 1.00 90.56 80 ARG A O 1
ATOM 644 N N . SER A 1 81 ? -2.250 10.822 -4.499 1.00 90.56 81 SER A N 1
ATOM 645 C CA . SER A 1 81 ? -1.781 12.178 -4.843 1.00 90.56 81 SER A CA 1
ATOM 646 C C . SER A 1 81 ? -1.214 12.968 -3.659 1.00 90.56 81 SER A C 1
ATOM 648 O O . SER A 1 81 ? -1.425 14.178 -3.531 1.00 90.56 81 SER A O 1
ATOM 650 N N . LYS A 1 82 ? -0.485 12.282 -2.780 1.00 86.31 82 LYS A N 1
ATOM 651 C CA . LYS A 1 82 ? 0.197 12.866 -1.629 1.00 86.31 82 LYS A CA 1
ATOM 652 C C . LYS A 1 82 ? 1.550 13.395 -2.098 1.00 86.31 82 LYS A C 1
ATOM 654 O O . LYS A 1 82 ? 2.466 12.632 -2.381 1.00 86.31 82 LYS A O 1
ATOM 659 N N . LYS A 1 83 ? 1.683 14.723 -2.170 1.00 81.44 83 LYS A N 1
ATOM 660 C CA . LYS A 1 83 ? 2.915 15.396 -2.629 1.00 81.44 83 LYS A CA 1
ATOM 661 C C . LYS A 1 83 ? 4.158 14.979 -1.834 1.00 81.44 83 LYS A C 1
ATOM 663 O O . LYS A 1 83 ? 5.239 14.896 -2.398 1.00 81.44 83 LYS A O 1
ATOM 668 N N . HIS A 1 84 ? 3.983 14.670 -0.551 1.00 83.38 84 HIS A N 1
ATOM 669 C CA . HIS A 1 84 ? 5.063 14.268 0.352 1.00 83.38 84 HIS A CA 1
ATOM 670 C C . HIS A 1 84 ? 5.634 12.874 0.064 1.00 83.38 84 HIS A C 1
ATOM 672 O O . HIS A 1 84 ? 6.586 12.488 0.725 1.00 83.38 84 HIS A O 1
ATOM 678 N N . PHE A 1 85 ? 5.063 12.108 -0.872 1.00 87.62 85 PHE A N 1
ATOM 679 C CA . PHE A 1 85 ? 5.543 10.765 -1.221 1.00 87.62 85 PHE A CA 1
ATOM 680 C C . PHE A 1 85 ? 6.472 10.734 -2.440 1.00 87.62 85 PHE A C 1
ATOM 682 O O . PHE A 1 85 ? 6.996 9.676 -2.788 1.00 87.62 85 PHE A O 1
ATOM 689 N N . GLN A 1 86 ? 6.702 11.885 -3.073 1.00 90.69 86 GLN A N 1
ATOM 690 C CA . GLN A 1 86 ? 7.487 11.971 -4.295 1.00 90.69 86 GLN A CA 1
ATOM 691 C C . GLN A 1 86 ? 8.913 11.449 -4.098 1.00 90.69 86 GLN A C 1
ATOM 693 O O . GLN A 1 86 ? 9.653 11.930 -3.244 1.00 90.69 86 GLN A O 1
ATOM 698 N N . GLY A 1 87 ? 9.314 10.490 -4.935 1.00 91.69 87 GLY A N 1
ATOM 699 C CA . GLY A 1 87 ? 10.664 9.929 -4.923 1.00 91.69 87 GLY A CA 1
ATOM 700 C C . GLY A 1 87 ? 10.922 8.906 -3.815 1.00 91.69 87 GLY A C 1
ATOM 701 O O . GLY A 1 87 ? 11.956 8.246 -3.863 1.00 91.69 87 GLY A O 1
ATOM 702 N N . LEU A 1 88 ? 9.999 8.726 -2.866 1.00 94.00 88 LEU A N 1
ATOM 703 C CA . LEU A 1 88 ? 10.174 7.809 -1.739 1.00 94.00 88 LEU A CA 1
ATOM 704 C C . LEU A 1 88 ? 9.950 6.353 -2.159 1.00 94.00 88 LEU A C 1
ATOM 706 O O . LEU A 1 88 ? 9.208 6.070 -3.102 1.00 94.00 88 LEU A O 1
ATOM 710 N N . GLU A 1 89 ? 10.574 5.427 -1.437 1.00 96.12 89 GLU A N 1
ATOM 711 C CA . GLU A 1 89 ? 10.320 3.993 -1.578 1.00 96.12 89 GLU A CA 1
ATOM 712 C C . GLU A 1 89 ? 9.208 3.546 -0.618 1.00 96.12 89 GLU A C 1
ATOM 714 O O . GLU A 1 89 ? 9.005 4.125 0.452 1.00 96.12 89 GLU A O 1
ATOM 719 N N . LEU A 1 90 ? 8.453 2.514 -1.003 1.00 96.12 90 LEU A N 1
ATOM 720 C CA . LEU A 1 90 ? 7.384 1.979 -0.163 1.00 96.12 90 LEU A CA 1
ATOM 721 C C . LEU A 1 90 ? 7.980 1.164 0.997 1.00 96.12 90 LEU A C 1
ATOM 723 O O . LEU A 1 90 ? 8.558 0.103 0.769 1.00 96.12 90 LEU A O 1
ATOM 727 N N . SER A 1 91 ? 7.799 1.630 2.239 1.00 95.50 91 SER A N 1
ATOM 728 C CA . SER A 1 91 ? 8.303 0.920 3.425 1.00 95.50 91 SER A CA 1
ATOM 729 C C . SER A 1 91 ? 7.673 -0.471 3.571 1.00 95.50 91 SER A C 1
ATOM 731 O O . SER A 1 91 ? 6.474 -0.678 3.345 1.00 95.50 91 SER A O 1
ATOM 733 N N . SER A 1 92 ? 8.489 -1.423 4.033 1.00 96.00 92 SER A N 1
ATOM 734 C CA . SER A 1 92 ? 8.055 -2.780 4.366 1.00 96.00 92 SER A CA 1
ATOM 735 C C . SER A 1 92 ? 7.025 -2.840 5.507 1.00 96.00 92 SER A C 1
ATOM 737 O O . SER A 1 92 ? 6.287 -3.824 5.611 1.00 96.00 92 SER A O 1
ATOM 739 N N . GLU A 1 93 ? 6.880 -1.771 6.292 1.00 94.25 93 GLU A N 1
ATOM 740 C CA . GLU A 1 93 ? 5.857 -1.634 7.336 1.00 94.25 93 GLU A CA 1
ATOM 741 C C . GLU A 1 93 ? 4.431 -1.708 6.797 1.00 94.25 93 GLU A C 1
ATOM 743 O O . GLU A 1 93 ? 3.509 -2.032 7.544 1.00 94.25 93 GLU A O 1
ATOM 748 N N . ILE A 1 94 ? 4.236 -1.521 5.486 1.00 95.19 94 ILE A N 1
ATOM 749 C CA . ILE A 1 94 ? 2.941 -1.753 4.841 1.00 95.19 94 ILE A CA 1
ATOM 750 C C . ILE A 1 94 ? 2.384 -3.152 5.150 1.00 95.19 94 ILE A C 1
ATOM 752 O O . ILE A 1 94 ? 1.175 -3.325 5.256 1.00 95.19 94 ILE A O 1
ATOM 756 N N . GLY A 1 95 ? 3.241 -4.153 5.373 1.00 96.00 95 GLY A N 1
ATOM 757 C CA . GLY A 1 95 ? 2.816 -5.510 5.718 1.00 96.00 95 GLY A CA 1
ATOM 758 C C . GLY A 1 95 ? 2.246 -5.671 7.131 1.00 96.00 95 GLY A C 1
ATOM 759 O O . GLY A 1 95 ? 1.795 -6.770 7.475 1.00 96.00 95 GLY A O 1
ATOM 760 N N . ASN A 1 96 ? 2.268 -4.627 7.964 1.00 94.25 96 ASN A N 1
ATOM 761 C CA . ASN A 1 96 ? 1.778 -4.665 9.342 1.00 94.25 96 ASN A CA 1
ATOM 762 C C . ASN A 1 96 ? 0.289 -4.308 9.475 1.00 94.25 96 ASN A C 1
ATOM 764 O O . ASN A 1 96 ? -0.311 -4.667 10.486 1.00 94.25 96 ASN A O 1
ATOM 768 N N . PHE A 1 97 ? -0.351 -3.747 8.442 1.00 93.31 97 PHE A N 1
ATOM 769 C CA . PHE A 1 97 ? -1.796 -3.472 8.435 1.00 93.31 97 PHE A CA 1
ATOM 770 C C . PHE A 1 97 ? -2.628 -4.743 8.182 1.00 93.31 97 PHE A C 1
ATOM 772 O O . PHE A 1 97 ? -3.184 -4.955 7.103 1.00 93.31 97 PHE A O 1
ATOM 779 N N . LYS A 1 98 ? -2.732 -5.623 9.184 1.00 91.62 98 LYS A N 1
ATOM 780 C CA . LYS A 1 98 ? -3.342 -6.965 9.037 1.00 91.62 98 LYS A CA 1
ATOM 781 C C . LYS A 1 98 ? -4.824 -6.954 8.637 1.00 91.62 98 LYS A C 1
ATOM 783 O O . LYS A 1 98 ? -5.325 -7.949 8.116 1.00 91.62 98 LYS A O 1
ATOM 788 N N . HIS A 1 99 ? -5.517 -5.842 8.859 1.00 94.19 99 HIS A N 1
ATOM 789 C CA . HIS A 1 99 ? -6.955 -5.689 8.620 1.00 94.19 99 HIS A CA 1
ATOM 790 C C . HIS A 1 99 ? -7.252 -4.869 7.357 1.00 94.19 99 HIS A C 1
ATOM 792 O O . HIS A 1 99 ? -8.410 -4.575 7.060 1.00 94.19 99 HIS A O 1
ATOM 798 N N . LEU A 1 100 ? -6.216 -4.520 6.585 1.00 95.81 100 LEU A N 1
ATOM 799 C CA . LEU A 1 100 ? -6.358 -3.680 5.408 1.00 95.81 100 LEU A CA 1
ATOM 800 C C . LEU A 1 100 ? -7.116 -4.405 4.291 1.00 95.81 100 LEU A C 1
ATOM 802 O O . LEU A 1 100 ? -6.724 -5.475 3.828 1.00 95.81 100 LEU A O 1
ATOM 806 N N . VAL A 1 101 ? -8.190 -3.773 3.829 1.00 97.38 101 VAL A N 1
ATOM 807 C CA . VAL A 1 101 ? -9.054 -4.235 2.735 1.00 97.38 101 VAL A CA 1
ATOM 808 C C . VAL A 1 101 ? -8.811 -3.419 1.465 1.00 97.38 101 VAL A C 1
ATOM 810 O O . VAL A 1 101 ? -8.914 -3.953 0.357 1.00 97.38 101 VAL A O 1
ATOM 813 N N . LYS A 1 102 ? -8.465 -2.134 1.601 1.00 97.31 102 LYS A N 1
ATOM 814 C CA . LYS A 1 102 ? -8.194 -1.228 0.477 1.00 97.31 102 LYS A CA 1
ATOM 815 C C . LYS A 1 102 ? -6.901 -0.447 0.690 1.00 97.31 102 LYS A C 1
ATOM 817 O O . LYS A 1 102 ? -6.762 0.250 1.693 1.00 97.31 102 LYS A O 1
ATOM 822 N N . LEU A 1 103 ? -6.020 -0.502 -0.303 1.00 97.69 103 LEU A N 1
ATOM 823 C CA . LEU A 1 103 ? -4.818 0.318 -0.402 1.00 97.69 103 LEU A CA 1
ATOM 824 C C . LEU A 1 103 ? -4.823 1.074 -1.734 1.00 97.69 103 LEU A C 1
ATOM 826 O O . LEU A 1 103 ? -4.789 0.463 -2.804 1.00 97.69 103 LEU A O 1
ATOM 830 N N . ASP A 1 104 ? -4.874 2.401 -1.664 1.00 96.50 104 ASP A N 1
ATOM 831 C CA . ASP A 1 104 ? -4.759 3.294 -2.818 1.00 96.50 104 ASP A CA 1
ATOM 832 C C . ASP A 1 104 ? -3.541 4.210 -2.640 1.00 96.50 104 ASP A C 1
ATOM 834 O O . ASP A 1 104 ? -3.539 5.106 -1.798 1.00 96.50 104 ASP A O 1
ATOM 838 N N . LEU A 1 105 ? -2.499 3.957 -3.430 1.00 96.44 105 LEU A N 1
ATOM 839 C CA . LEU A 1 105 ? -1.244 4.711 -3.493 1.00 96.44 105 LEU A CA 1
ATOM 840 C C . LEU A 1 105 ? -1.087 5.412 -4.848 1.00 96.44 105 LEU A C 1
ATOM 842 O O . LEU A 1 105 ? 0.033 5.717 -5.270 1.00 96.44 105 LEU A O 1
ATOM 846 N N . LYS A 1 106 ? -2.182 5.613 -5.581 1.00 95.62 106 LYS A N 1
ATOM 847 C CA . LYS A 1 106 ? -2.121 6.111 -6.949 1.00 95.62 106 LYS A CA 1
ATOM 848 C C . LYS A 1 106 ? -1.546 7.529 -7.027 1.00 95.62 106 LYS A C 1
ATOM 850 O O . LYS A 1 106 ? -1.918 8.410 -6.249 1.00 95.62 106 LYS A O 1
ATOM 855 N N . SER A 1 107 ? -0.728 7.773 -8.051 1.00 95.75 107 SER A N 1
ATOM 856 C CA . SER A 1 107 ? -0.206 9.104 -8.399 1.00 95.75 107 SER A CA 1
ATOM 857 C C . SER A 1 107 ? 0.664 9.750 -7.307 1.00 95.75 107 SER A C 1
ATOM 859 O O . SER A 1 107 ? 0.434 10.910 -6.973 1.00 95.75 107 SER A O 1
ATOM 861 N N . ASN A 1 108 ? 1.642 9.025 -6.755 1.00 94.50 108 ASN A N 1
ATOM 862 C CA . ASN A 1 108 ? 2.517 9.508 -5.674 1.00 94.50 108 ASN A CA 1
ATOM 863 C C . ASN A 1 108 ? 3.996 9.660 -6.060 1.00 94.50 108 ASN A C 1
ATOM 865 O O . ASN A 1 108 ? 4.791 10.043 -5.210 1.00 94.50 108 ASN A O 1
ATOM 869 N N . ASP A 1 109 ? 4.384 9.363 -7.306 1.00 95.12 109 ASP A N 1
ATOM 870 C CA . ASP A 1 109 ? 5.797 9.338 -7.720 1.00 95.12 109 ASP A CA 1
ATOM 871 C C . ASP A 1 109 ? 6.678 8.400 -6.854 1.00 95.12 109 ASP A C 1
ATOM 873 O O . ASP A 1 109 ? 7.892 8.596 -6.767 1.00 95.12 109 ASP A O 1
ATOM 877 N N . LEU A 1 110 ? 6.091 7.363 -6.236 1.00 96.38 110 LEU A N 1
ATOM 878 C CA . LEU A 1 110 ? 6.829 6.365 -5.450 1.00 96.38 110 LEU A CA 1
ATOM 879 C C . LEU A 1 110 ? 7.811 5.598 -6.339 1.00 96.38 110 LEU A C 1
ATOM 881 O O . LEU A 1 110 ? 7.472 5.238 -7.469 1.00 96.38 110 LEU A O 1
ATOM 885 N N . THR A 1 111 ? 9.014 5.344 -5.836 1.00 97.00 111 THR A N 1
ATOM 886 C CA . THR A 1 111 ? 10.093 4.648 -6.549 1.00 97.00 111 THR A CA 1
ATOM 887 C C . THR A 1 111 ? 10.447 3.325 -5.856 1.00 97.00 111 THR A C 1
ATOM 889 O O . THR A 1 111 ? 9.688 2.833 -5.021 1.00 97.00 111 THR A O 1
ATOM 892 N N . GLY A 1 112 ? 11.571 2.710 -6.235 1.00 97.12 112 GLY A N 1
ATOM 893 C CA . GLY A 1 112 ? 12.013 1.444 -5.648 1.00 97.12 112 GLY A CA 1
ATOM 894 C C . GLY A 1 112 ? 11.231 0.221 -6.135 1.00 97.12 112 GLY A C 1
ATOM 895 O O . GLY A 1 112 ? 10.474 0.275 -7.111 1.00 97.12 112 GLY A O 1
ATOM 896 N N . GLU A 1 113 ? 11.471 -0.904 -5.471 1.00 97.69 113 GLU A N 1
ATOM 897 C CA . GLU A 1 113 ? 10.742 -2.158 -5.685 1.00 97.69 113 GLU A CA 1
ATOM 898 C C . GLU A 1 113 ? 9.518 -2.243 -4.762 1.00 97.69 113 GLU A C 1
ATOM 900 O O . GLU A 1 113 ? 9.411 -1.526 -3.767 1.00 97.69 113 GLU A O 1
ATOM 905 N N . ILE A 1 114 ? 8.572 -3.126 -5.084 1.00 97.94 114 ILE A N 1
ATOM 906 C CA . ILE A 1 114 ? 7.441 -3.412 -4.192 1.00 97.94 114 ILE A CA 1
ATOM 907 C C . ILE A 1 114 ? 7.934 -4.402 -3.120 1.00 97.94 114 ILE A C 1
ATOM 909 O O . ILE A 1 114 ? 8.390 -5.487 -3.488 1.00 97.94 114 ILE A O 1
ATOM 913 N N . PRO A 1 115 ? 7.832 -4.090 -1.815 1.00 97.88 115 PRO A N 1
ATOM 914 C CA . PRO A 1 115 ? 8.370 -4.943 -0.760 1.00 97.88 115 PRO A CA 1
ATOM 915 C C . PRO A 1 115 ? 7.617 -6.277 -0.662 1.00 97.88 115 PRO A C 1
ATOM 917 O O . PRO A 1 115 ? 6.392 -6.321 -0.771 1.00 97.88 115 PRO A O 1
ATOM 920 N N . GLU A 1 116 ? 8.334 -7.363 -0.350 1.00 98.06 116 GLU A N 1
ATOM 921 C CA . GLU A 1 116 ? 7.750 -8.699 -0.110 1.00 98.06 116 GLU A CA 1
ATOM 922 C C . GLU A 1 116 ? 6.719 -8.710 1.035 1.00 98.06 116 GLU A C 1
ATOM 924 O O . GLU A 1 116 ? 5.823 -9.549 1.091 1.00 98.06 116 GLU A O 1
ATOM 929 N N . SER A 1 117 ? 6.778 -7.745 1.951 1.00 98.19 117 SER A N 1
ATOM 930 C CA . SER A 1 117 ? 5.789 -7.634 3.021 1.00 98.19 117 SER A CA 1
ATOM 931 C C . SER A 1 117 ? 4.385 -7.275 2.519 1.00 98.19 117 SER A C 1
ATOM 933 O O . SER A 1 117 ? 3.424 -7.470 3.265 1.00 98.19 117 SER A O 1
ATOM 935 N N . ILE A 1 118 ? 4.223 -6.826 1.263 1.00 97.75 118 ILE A N 1
ATOM 936 C CA . ILE A 1 118 ? 2.903 -6.578 0.667 1.00 97.75 118 ILE A CA 1
ATOM 937 C C . ILE A 1 118 ? 2.026 -7.834 0.700 1.00 97.75 118 ILE A C 1
ATOM 939 O O . ILE A 1 118 ? 0.821 -7.733 0.921 1.00 97.75 118 ILE A O 1
ATOM 943 N N . GLY A 1 119 ? 2.623 -9.025 0.565 1.00 96.69 119 GLY A N 1
ATOM 944 C CA . GLY A 1 119 ? 1.902 -10.295 0.619 1.00 96.69 119 GLY A CA 1
ATOM 945 C C . GLY A 1 119 ? 1.361 -10.663 2.001 1.00 96.69 119 GLY A C 1
ATOM 946 O O . GLY A 1 119 ? 0.597 -11.618 2.118 1.00 96.69 119 GLY A O 1
ATOM 947 N N . ASN A 1 120 ? 1.701 -9.904 3.048 1.00 97.81 120 ASN A N 1
ATOM 948 C CA . ASN A 1 120 ? 1.112 -10.073 4.378 1.00 97.81 120 ASN A CA 1
ATOM 949 C C . ASN A 1 120 ? -0.310 -9.494 4.478 1.00 97.81 120 ASN A C 1
ATOM 951 O O . ASN A 1 120 ? -1.003 -9.752 5.463 1.00 97.81 120 ASN A O 1
ATOM 955 N N . LEU A 1 121 ? -0.757 -8.719 3.483 1.00 97.31 121 LEU A N 1
ATOM 956 C CA . LEU A 1 121 ? -2.076 -8.083 3.440 1.00 97.31 121 LEU A CA 1
ATOM 957 C C . LEU A 1 121 ? -3.166 -9.050 2.947 1.00 97.31 121 LEU A C 1
ATOM 959 O O . LEU A 1 121 ? -3.866 -8.791 1.973 1.00 97.31 121 LEU A O 1
ATOM 963 N N . THR A 1 122 ? -3.333 -10.192 3.606 1.00 95.81 122 THR A N 1
ATOM 964 C CA . THR A 1 122 ? -4.189 -11.297 3.124 1.00 95.81 122 THR A CA 1
ATOM 965 C C . THR A 1 122 ? -5.689 -10.960 3.038 1.00 95.81 122 THR A C 1
ATOM 967 O O . THR A 1 122 ? -6.439 -11.643 2.335 1.00 95.81 122 THR A O 1
ATOM 970 N N . ASN A 1 123 ? -6.133 -9.884 3.696 1.00 96.56 123 ASN A N 1
ATOM 971 C CA . ASN A 1 123 ? -7.501 -9.354 3.627 1.00 96.56 123 ASN A CA 1
ATOM 972 C C . ASN A 1 123 ? -7.728 -8.359 2.473 1.00 96.56 123 ASN A C 1
ATOM 974 O O . ASN A 1 123 ? -8.864 -7.926 2.249 1.00 96.56 123 ASN A O 1
ATOM 978 N N . LEU A 1 124 ? -6.676 -7.997 1.733 1.00 97.19 124 LEU A N 1
ATOM 979 C CA . LEU A 1 124 ? -6.728 -6.954 0.719 1.00 97.19 124 LEU A CA 1
ATOM 980 C C . LEU A 1 124 ? -7.601 -7.373 -0.466 1.00 97.19 124 LEU A C 1
ATOM 982 O O . LEU A 1 124 ? -7.405 -8.425 -1.074 1.00 97.19 124 LEU A O 1
ATOM 986 N N . LYS A 1 125 ? -8.549 -6.503 -0.814 1.00 95.94 125 LYS A N 1
ATOM 987 C CA . LYS A 1 125 ? -9.450 -6.649 -1.964 1.00 95.94 125 LYS A CA 1
ATOM 988 C C . LYS A 1 125 ? -9.147 -5.658 -3.075 1.00 95.94 125 LYS A C 1
ATOM 990 O O . LYS A 1 125 ? -9.414 -5.940 -4.242 1.00 95.94 125 LYS A O 1
ATOM 995 N N . TYR A 1 126 ? -8.587 -4.505 -2.724 1.00 95.56 126 TYR A N 1
ATOM 996 C CA . TYR A 1 126 ? -8.267 -3.442 -3.665 1.00 95.56 126 TYR A CA 1
ATOM 997 C C . TYR A 1 126 ? -6.832 -2.968 -3.458 1.00 95.56 126 TYR A C 1
ATOM 999 O O . TYR A 1 126 ? -6.491 -2.489 -2.375 1.00 95.56 126 TYR A O 1
ATOM 1007 N N . LEU A 1 127 ? -6.032 -3.059 -4.519 1.00 95.88 127 LEU A N 1
ATOM 1008 C CA . LEU A 1 127 ? -4.681 -2.519 -4.591 1.00 95.88 127 LEU A CA 1
ATOM 1009 C C . LEU A 1 127 ? -4.537 -1.662 -5.850 1.00 95.88 127 LEU A C 1
ATOM 1011 O O . LEU A 1 127 ? -4.532 -2.185 -6.968 1.00 95.88 127 LEU A O 1
ATOM 1015 N N . ASP A 1 128 ? -4.387 -0.353 -5.671 1.00 95.69 128 ASP A N 1
ATOM 1016 C CA . ASP A 1 128 ? -4.010 0.562 -6.749 1.00 95.69 128 ASP A CA 1
ATOM 1017 C C . ASP A 1 128 ? -2.681 1.240 -6.419 1.00 95.69 128 ASP A C 1
ATOM 1019 O O . ASP A 1 128 ? -2.591 2.043 -5.494 1.00 95.69 128 ASP A O 1
ATOM 1023 N N . ILE A 1 129 ? -1.649 0.904 -7.190 1.00 95.94 129 ILE A N 1
ATOM 1024 C CA . ILE A 1 129 ? -0.331 1.545 -7.129 1.0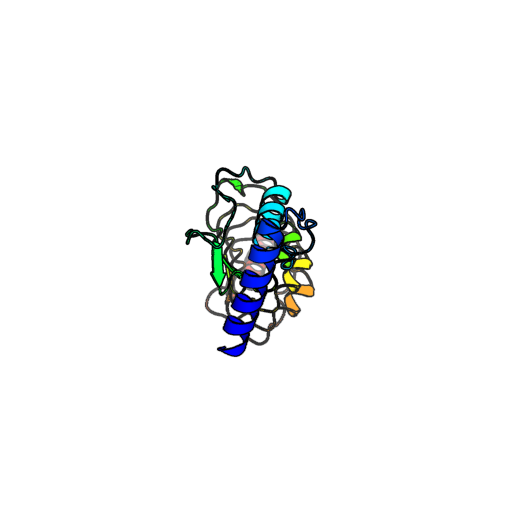0 95.94 129 ILE A CA 1
ATOM 1025 C C . ILE A 1 129 ? 0.018 2.220 -8.456 1.00 95.94 129 ILE A C 1
ATOM 1027 O O . ILE A 1 129 ? 1.190 2.468 -8.746 1.00 95.94 129 ILE A O 1
ATOM 1031 N N . SER A 1 130 ? -0.979 2.477 -9.302 1.00 94.62 130 SER A N 1
ATOM 1032 C CA . SER A 1 130 ? -0.755 3.047 -10.624 1.00 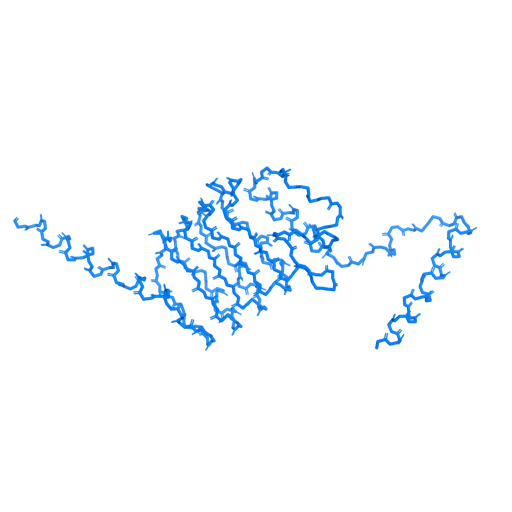94.62 130 SER A CA 1
ATOM 1033 C C . SER A 1 130 ? -0.269 4.495 -10.582 1.00 94.62 130 SER A C 1
ATOM 1035 O O . SER A 1 130 ? -0.399 5.197 -9.581 1.00 94.62 130 SER A O 1
ATOM 1037 N N . ASP A 1 131 ? 0.313 4.941 -11.694 1.00 95.38 131 ASP A N 1
ATOM 1038 C CA . ASP A 1 131 ? 0.899 6.279 -11.838 1.00 95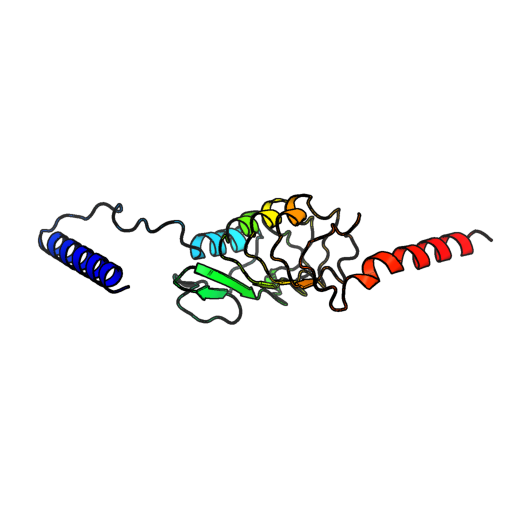.38 131 ASP A CA 1
ATOM 1039 C C . ASP A 1 131 ? 1.996 6.554 -10.786 1.00 95.38 131 ASP A C 1
ATOM 1041 O O . ASP A 1 131 ? 2.073 7.631 -10.203 1.00 95.38 131 ASP A O 1
ATOM 1045 N N . ASN A 1 132 ? 2.847 5.555 -10.545 1.00 97.38 132 ASN A N 1
ATOM 1046 C CA . ASN A 1 132 ? 4.078 5.669 -9.764 1.00 97.38 132 ASN A CA 1
ATOM 1047 C C . ASN A 1 132 ? 5.289 5.296 -10.638 1.00 97.38 132 ASN A C 1
ATOM 1049 O O . ASN A 1 132 ? 5.181 5.130 -11.856 1.00 97.38 132 ASN A O 1
ATOM 1053 N N . ARG A 1 133 ? 6.466 5.189 -10.028 1.00 96.75 133 ARG A N 1
ATOM 1054 C CA . ARG A 1 133 ? 7.740 4.859 -10.675 1.00 96.75 133 ARG A CA 1
ATOM 1055 C C . ARG A 1 133 ? 8.335 3.560 -10.121 1.00 96.75 133 ARG A C 1
ATOM 1057 O O . ARG A 1 133 ? 9.558 3.415 -10.109 1.00 96.75 133 ARG A O 1
ATOM 1064 N N . PHE A 1 134 ? 7.491 2.618 -9.686 1.00 97.19 134 PHE A N 1
ATOM 1065 C CA . PHE A 1 134 ? 7.954 1.309 -9.219 1.00 97.19 134 PHE A CA 1
ATOM 1066 C C . PHE A 1 134 ? 8.736 0.580 -10.317 1.00 97.19 134 PHE A C 1
ATOM 1068 O O . PHE A 1 134 ? 8.409 0.670 -11.512 1.00 97.19 134 PHE A O 1
ATOM 1075 N N . LYS A 1 135 ? 9.771 -0.147 -9.897 1.00 95.62 135 LYS A N 1
ATOM 1076 C CA . LYS A 1 135 ? 10.671 -0.919 -10.758 1.00 95.62 135 LYS A CA 1
ATOM 1077 C C . LYS A 1 135 ? 10.848 -2.354 -10.262 1.00 95.62 135 LYS A C 1
ATOM 1079 O O . LYS A 1 135 ? 10.414 -2.688 -9.165 1.00 95.62 135 LYS A O 1
ATOM 1084 N N . GLY A 1 136 ? 11.474 -3.190 -11.087 1.00 95.00 136 GLY A N 1
ATOM 1085 C CA . GLY A 1 136 ? 11.760 -4.584 -10.745 1.00 95.00 136 GLY A CA 1
ATOM 1086 C C . GLY A 1 136 ? 10.557 -5.508 -10.945 1.00 95.00 136 GLY A C 1
ATOM 1087 O O . GLY A 1 136 ? 9.570 -5.155 -11.598 1.00 95.00 136 GLY A O 1
ATOM 1088 N N . LYS A 1 137 ? 10.657 -6.734 -10.433 1.00 93.56 137 LYS A N 1
ATOM 1089 C CA . LYS A 1 137 ? 9.591 -7.740 -10.539 1.00 93.56 137 LYS A CA 1
ATOM 1090 C C . LYS A 1 137 ? 8.550 -7.532 -9.442 1.00 93.56 137 LYS A C 1
ATOM 1092 O O . LYS A 1 137 ? 8.837 -6.960 -8.397 1.00 93.56 137 LYS A O 1
ATOM 1097 N N . LEU A 1 138 ? 7.342 -8.047 -9.663 1.00 93.81 138 LEU A N 1
ATOM 1098 C CA . LEU A 1 138 ? 6.397 -8.214 -8.560 1.00 93.81 138 LEU A CA 1
ATOM 1099 C C . LEU A 1 138 ? 6.977 -9.215 -7.543 1.00 93.81 138 LEU A C 1
ATOM 1101 O O . LEU A 1 138 ? 7.487 -10.255 -7.975 1.00 93.81 138 LEU A O 1
ATOM 1105 N N . PRO A 1 139 ? 6.889 -8.935 -6.230 1.00 95.38 139 PRO A N 1
ATOM 1106 C CA . PRO A 1 139 ? 7.339 -9.859 -5.198 1.00 95.38 139 PRO A CA 1
ATOM 1107 C C . PRO A 1 139 ? 6.540 -11.159 -5.270 1.00 95.38 139 PRO A C 1
ATOM 1109 O O . PRO A 1 139 ? 5.342 -11.140 -5.571 1.00 95.38 139 PRO A O 1
ATOM 1112 N N . LYS A 1 140 ? 7.174 -12.298 -4.975 1.00 93.31 140 LYS A N 1
ATOM 1113 C CA . LYS A 1 140 ? 6.501 -13.608 -5.081 1.00 93.31 140 LYS A CA 1
ATOM 1114 C C . LYS A 1 140 ? 5.314 -13.696 -4.120 1.00 93.31 140 LYS A C 1
ATOM 1116 O O . LYS A 1 140 ? 4.275 -14.261 -4.450 1.00 93.31 140 LYS A O 1
ATOM 1121 N N . SER A 1 141 ? 5.446 -13.074 -2.955 1.00 95.69 141 SER A N 1
ATOM 1122 C CA . SER A 1 141 ? 4.402 -12.973 -1.934 1.00 95.69 141 SER A CA 1
ATOM 1123 C C . SER A 1 141 ? 3.105 -12.298 -2.399 1.00 95.69 141 SER A C 1
ATOM 1125 O O . SER A 1 141 ? 2.087 -12.454 -1.727 1.00 95.69 141 SER A O 1
ATOM 1127 N N . ILE A 1 142 ? 3.075 -11.611 -3.550 1.00 93.38 142 ILE A N 1
ATOM 1128 C CA . ILE A 1 142 ? 1.828 -11.069 -4.113 1.00 93.38 142 ILE A CA 1
ATOM 1129 C C . ILE A 1 142 ? 0.783 -12.174 -4.366 1.00 93.38 142 ILE A C 1
ATOM 1131 O O . ILE A 1 142 ? -0.416 -11.907 -4.332 1.00 93.38 142 ILE A O 1
ATOM 1135 N N . GLU A 1 143 ? 1.223 -13.424 -4.561 1.00 91.81 143 GLU A N 1
ATOM 1136 C CA . GLU A 1 143 ? 0.366 -14.612 -4.698 1.00 91.81 143 GLU A CA 1
ATOM 1137 C C . GLU A 1 143 ? -0.462 -14.905 -3.435 1.00 91.81 143 GLU A C 1
ATOM 1139 O O . GLU A 1 143 ? -1.532 -15.509 -3.521 1.00 91.81 143 GLU A O 1
ATOM 1144 N N . ASN A 1 144 ? -0.032 -14.408 -2.272 1.00 95.12 144 ASN A N 1
ATOM 1145 C CA . ASN A 1 144 ? -0.760 -14.551 -1.010 1.00 95.12 144 ASN A CA 1
ATOM 1146 C C . ASN A 1 144 ? -2.011 -13.660 -0.943 1.00 95.12 144 ASN A C 1
ATOM 1148 O O . ASN A 1 144 ? -2.865 -13.856 -0.074 1.00 95.12 144 ASN A O 1
ATOM 1152 N N . LEU A 1 145 ? -2.157 -12.692 -1.857 1.00 93.88 145 LEU A N 1
ATOM 1153 C CA . LEU A 1 145 ? -3.307 -11.787 -1.931 1.00 93.88 145 LEU A CA 1
ATOM 1154 C C . LEU A 1 145 ? -4.511 -12.468 -2.600 1.00 93.88 145 LEU A C 1
ATOM 1156 O O . LEU A 1 145 ? -5.081 -11.991 -3.579 1.00 93.88 145 LEU A O 1
ATOM 1160 N N . VAL A 1 146 ? -4.926 -13.610 -2.055 1.00 91.38 146 VAL A N 1
ATOM 1161 C CA . VAL A 1 146 ? -5.974 -14.483 -2.614 1.00 91.38 146 VAL A CA 1
ATOM 1162 C C . VAL A 1 146 ? -7.369 -13.847 -2.634 1.00 91.38 146 VAL A C 1
ATOM 1164 O O . VAL A 1 146 ? -8.272 -14.334 -3.318 1.00 91.38 146 VAL A O 1
ATOM 1167 N N . ASN A 1 147 ? -7.556 -12.757 -1.886 1.00 93.06 147 ASN A N 1
ATOM 1168 C CA . ASN A 1 147 ? -8.797 -11.990 -1.825 1.00 93.06 147 ASN A CA 1
ATOM 1169 C C . ASN A 1 147 ? -8.820 -10.777 -2.762 1.00 93.06 147 ASN A C 1
ATOM 1171 O O . ASN A 1 147 ? -9.819 -10.062 -2.776 1.00 93.06 147 ASN A O 1
ATOM 1175 N N . LEU A 1 148 ? -7.764 -10.558 -3.549 1.00 92.12 148 LEU A N 1
ATOM 1176 C CA . LEU A 1 148 ? -7.643 -9.378 -4.392 1.00 92.12 148 LEU A CA 1
ATOM 1177 C C . LEU A 1 148 ? -8.644 -9.425 -5.553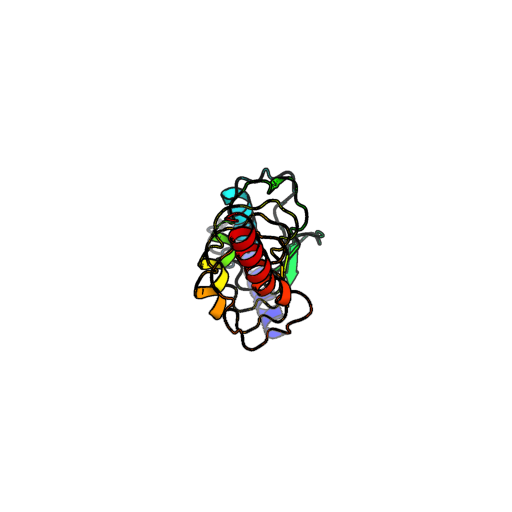 1.00 92.12 148 LEU A C 1
ATOM 1179 O O . LEU A 1 148 ? -8.601 -10.309 -6.408 1.00 92.12 148 LEU A O 1
ATOM 1183 N N . GLU A 1 149 ? -9.540 -8.444 -5.581 1.00 91.31 149 GLU A N 1
ATOM 1184 C CA . GLU A 1 149 ? -10.587 -8.286 -6.594 1.00 91.31 149 GLU A CA 1
ATOM 1185 C C . GLU A 1 149 ? -10.182 -7.228 -7.629 1.00 91.31 149 GLU A C 1
ATOM 1187 O O . GLU A 1 149 ? -10.476 -7.362 -8.817 1.00 91.31 149 GLU A O 1
ATOM 1192 N N . THR A 1 150 ? -9.476 -6.182 -7.184 1.00 89.75 150 THR A N 1
ATOM 1193 C CA . THR A 1 150 ? -8.940 -5.108 -8.027 1.00 89.75 150 THR A CA 1
ATOM 1194 C C . THR A 1 150 ? -7.440 -4.963 -7.820 1.00 89.75 150 THR A C 1
ATOM 1196 O O . THR A 1 150 ? -6.981 -4.750 -6.699 1.00 89.75 150 THR A O 1
ATOM 1199 N N . PHE A 1 151 ? -6.690 -5.016 -8.922 1.00 90.88 151 PHE A N 1
ATOM 1200 C CA . PHE A 1 151 ? -5.244 -4.826 -8.928 1.00 90.88 151 PHE A CA 1
ATOM 1201 C C . PHE A 1 151 ? -4.819 -3.946 -10.100 1.00 90.88 151 PHE A C 1
ATOM 1203 O O . PHE A 1 151 ? -4.959 -4.331 -11.265 1.00 90.88 151 PHE A O 1
ATOM 1210 N N . ASN A 1 152 ? -4.317 -2.752 -9.796 1.00 90.62 152 ASN A N 1
ATOM 1211 C CA . ASN A 1 152 ? -3.922 -1.771 -10.797 1.00 90.62 152 ASN A CA 1
ATOM 1212 C C . ASN A 1 152 ? -2.450 -1.373 -10.629 1.00 90.62 152 ASN A C 1
ATOM 1214 O O . ASN A 1 152 ? -2.061 -0.715 -9.669 1.00 90.62 152 ASN A O 1
ATOM 1218 N N . LEU A 1 153 ? -1.646 -1.767 -11.617 1.00 90.88 153 LEU A N 1
ATOM 1219 C CA . LEU A 1 153 ? -0.205 -1.507 -11.706 1.00 90.88 153 LEU A CA 1
ATOM 1220 C C . LEU A 1 153 ? 0.149 -0.494 -12.804 1.00 90.88 153 LEU A C 1
ATOM 1222 O O . LEU A 1 153 ? 1.327 -0.294 -13.104 1.00 90.88 153 LEU A O 1
ATOM 1226 N N . ASN A 1 154 ? -0.848 0.096 -13.473 1.00 89.00 154 ASN A N 1
ATOM 1227 C CA . ASN A 1 154 ? -0.615 0.891 -14.678 1.00 89.00 154 ASN A CA 1
ATOM 1228 C C . ASN A 1 154 ? 0.367 2.041 -14.467 1.00 89.00 154 ASN A C 1
ATOM 1230 O O . ASN A 1 154 ? 0.524 2.565 -13.373 1.00 89.00 154 ASN A O 1
ATOM 1234 N N . SER A 1 155 ? 1.007 2.451 -15.559 1.00 91.81 155 SER A N 1
ATOM 1235 C CA . SER A 1 155 ? 1.933 3.589 -15.567 1.00 91.81 155 SER A CA 1
ATOM 1236 C C . SER A 1 155 ? 3.146 3.460 -14.630 1.00 91.81 155 SER A C 1
ATOM 1238 O O . SER A 1 155 ? 3.856 4.438 -14.469 1.00 91.81 155 SER A O 1
ATOM 1240 N N . ASN A 1 156 ? 3.452 2.267 -14.107 1.00 92.12 156 ASN A N 1
ATOM 1241 C CA . ASN A 1 156 ? 4.751 1.947 -13.507 1.00 92.12 156 ASN A CA 1
ATOM 1242 C C . ASN A 1 156 ? 5.678 1.361 -14.576 1.00 92.12 156 ASN A C 1
ATOM 1244 O O . ASN A 1 156 ? 5.705 0.153 -14.810 1.00 92.12 156 ASN A O 1
ATOM 1248 N N . TYR A 1 157 ? 6.389 2.224 -15.299 1.00 89.31 157 TYR A N 1
ATOM 1249 C CA . TYR A 1 157 ? 7.155 1.822 -16.487 1.00 89.31 157 TYR A CA 1
ATOM 1250 C C . TYR A 1 157 ? 8.388 0.956 -16.188 1.00 89.31 157 TYR A C 1
ATOM 1252 O O . TYR A 1 157 ? 8.884 0.308 -17.107 1.00 89.31 157 TYR A O 1
ATOM 1260 N N . GLY A 1 158 ? 8.868 0.947 -14.940 1.00 93.31 158 GLY A N 1
ATOM 1261 C CA . GLY A 1 158 ? 10.008 0.140 -14.509 1.00 93.31 158 GLY A CA 1
ATOM 1262 C C . GLY A 1 158 ? 9.651 -1.288 -14.090 1.00 93.31 158 GLY A C 1
ATOM 1263 O O . GLY A 1 158 ? 10.566 -2.080 -13.872 1.00 93.31 158 GLY A O 1
ATOM 1264 N N . LEU A 1 159 ? 8.361 -1.618 -13.934 1.00 92.94 159 LEU A N 1
ATOM 1265 C CA . LEU A 1 159 ? 7.943 -2.963 -13.538 1.00 92.94 159 LEU A CA 1
ATOM 1266 C C . LEU A 1 159 ? 8.170 -3.968 -14.670 1.00 92.94 159 LEU A C 1
ATOM 1268 O O . LEU A 1 159 ? 7.820 -3.733 -15.831 1.00 92.94 159 LEU A O 1
ATOM 1272 N N . GLU A 1 160 ? 8.700 -5.127 -14.307 1.00 88.19 160 GLU A N 1
ATOM 1273 C CA . GLU A 1 160 ? 9.051 -6.213 -15.212 1.00 88.19 160 GLU A CA 1
ATOM 1274 C C . GLU A 1 160 ? 8.503 -7.574 -14.742 1.00 88.19 160 GLU A C 1
ATOM 1276 O O . GLU A 1 160 ? 7.756 -7.680 -13.772 1.00 88.19 160 GLU A O 1
ATOM 1281 N N . GLY A 1 161 ? 8.831 -8.641 -15.477 1.00 86.00 161 GLY A N 1
ATOM 1282 C CA . GLY A 1 161 ? 8.331 -9.992 -15.212 1.00 86.00 161 GLY A CA 1
ATOM 1283 C C . GLY A 1 161 ? 6.951 -10.279 -15.809 1.00 86.00 161 GLY A C 1
ATOM 1284 O O . GLY A 1 161 ? 6.610 -9.777 -16.885 1.00 86.00 161 GLY A O 1
ATOM 1285 N N . THR A 1 162 ? 6.201 -11.152 -15.139 1.00 80.94 162 THR A N 1
ATOM 1286 C CA . THR A 1 162 ? 4.834 -11.570 -15.475 1.00 80.94 162 THR A CA 1
ATOM 1287 C C . THR A 1 162 ? 3.919 -11.303 -14.295 1.00 80.94 162 THR A C 1
ATOM 1289 O O . THR A 1 162 ? 4.347 -11.370 -13.146 1.00 80.94 162 THR A O 1
ATOM 1292 N N . ILE A 1 163 ? 2.649 -11.040 -14.575 1.00 76.75 163 ILE A N 1
ATOM 1293 C CA . ILE A 1 163 ? 1.651 -10.863 -13.525 1.00 76.75 163 ILE A CA 1
ATOM 1294 C C . ILE A 1 163 ? 1.176 -12.257 -13.104 1.00 76.75 163 ILE A C 1
ATOM 1296 O O . ILE A 1 163 ? 0.716 -12.998 -13.978 1.00 76.75 163 ILE A O 1
ATOM 1300 N N . PRO A 1 164 ? 1.316 -12.639 -11.823 1.00 78.31 164 PRO A N 1
ATOM 1301 C CA . PRO A 1 164 ? 0.887 -13.951 -11.365 1.00 78.31 164 PRO A CA 1
ATOM 1302 C C . PRO A 1 164 ? -0.630 -14.102 -11.486 1.00 78.31 164 PRO A C 1
ATOM 1304 O O . PRO A 1 164 ? -1.390 -13.131 -11.415 1.00 78.31 164 PRO A O 1
ATOM 1307 N N . ALA A 1 165 ? -1.074 -15.340 -11.690 1.00 73.62 165 ALA A N 1
ATOM 1308 C CA . ALA A 1 165 ? -2.490 -15.662 -11.756 1.00 73.62 165 ALA A CA 1
ATOM 1309 C C . ALA A 1 165 ? -3.082 -15.632 -10.342 1.00 73.62 165 ALA A C 1
ATOM 1311 O O . ALA A 1 165 ? -2.868 -16.547 -9.553 1.00 73.62 165 ALA A O 1
ATOM 1312 N N . LEU A 1 166 ? -3.828 -14.576 -10.018 1.00 77.19 166 LEU A N 1
ATOM 1313 C CA . LEU A 1 166 ? -4.539 -14.474 -8.745 1.00 77.19 166 LEU A CA 1
ATOM 1314 C C . LEU A 1 166 ? -6.008 -14.912 -8.928 1.00 77.19 166 LEU A C 1
ATOM 1316 O O . LEU A 1 166 ? -6.667 -14.421 -9.852 1.00 77.19 166 LEU A O 1
ATOM 1320 N N . PRO A 1 167 ? -6.553 -15.787 -8.056 1.00 71.50 167 PRO A N 1
ATOM 1321 C CA . PRO A 1 167 ? -7.829 -16.475 -8.296 1.00 71.50 167 PRO A CA 1
ATOM 1322 C C . PRO A 1 167 ? -9.056 -15.574 -8.479 1.00 71.50 167 PRO A C 1
ATOM 1324 O O . PRO A 1 167 ? -9.971 -15.927 -9.219 1.00 71.50 167 PRO A O 1
ATOM 1327 N N . LYS A 1 168 ? -9.097 -14.425 -7.792 1.00 74.94 168 LYS A N 1
ATOM 1328 C CA . LYS A 1 168 ? -10.263 -13.523 -7.756 1.00 74.94 168 LYS A CA 1
ATOM 1329 C C . LYS A 1 168 ? -10.079 -12.237 -8.552 1.00 74.94 168 LYS A C 1
ATOM 1331 O O . LYS A 1 168 ? -10.948 -11.368 -8.491 1.00 74.94 168 LYS A O 1
ATOM 1336 N N . LEU A 1 169 ? -8.990 -12.104 -9.313 1.00 69.12 169 LEU A N 1
ATOM 1337 C CA . LEU A 1 169 ? -8.779 -10.896 -10.099 1.00 69.12 169 LEU A CA 1
ATOM 1338 C C . LEU A 1 169 ? -9.865 -10.757 -11.154 1.00 69.12 169 LEU A C 1
ATOM 1340 O O . LEU A 1 169 ? -9.838 -11.394 -12.211 1.00 69.12 169 LEU A O 1
ATOM 1344 N N . VAL A 1 170 ? -10.774 -9.822 -10.907 1.00 57.62 170 VAL A N 1
ATOM 1345 C CA . VAL A 1 170 ? -11.593 -9.276 -11.969 1.00 57.62 170 VAL A CA 1
ATOM 1346 C C . VAL A 1 170 ? -10.628 -8.454 -12.808 1.00 57.62 170 VAL A C 1
ATOM 1348 O O . VAL A 1 170 ? -10.176 -7.389 -12.391 1.00 57.62 170 VAL A O 1
ATOM 1351 N N . GLN A 1 171 ? -10.274 -8.947 -13.997 1.00 54.66 171 GLN A N 1
ATOM 1352 C CA . GLN A 1 171 ? -9.479 -8.197 -14.974 1.00 54.66 171 GLN A CA 1
ATOM 1353 C C . GLN A 1 171 ? -10.297 -7.014 -15.530 1.00 54.66 171 GLN A C 1
ATOM 1355 O O . GLN A 1 171 ? -10.559 -6.915 -16.729 1.00 54.66 171 GLN A O 1
ATOM 1360 N N . LYS A 1 172 ? -10.745 -6.099 -14.668 1.00 49.47 172 LYS A N 1
ATOM 1361 C CA . LYS A 1 172 ? -11.431 -4.882 -15.076 1.00 49.47 172 LYS A CA 1
ATOM 1362 C C . LYS A 1 172 ? -10.366 -3.920 -15.609 1.00 49.47 172 LYS A C 1
ATOM 1364 O O . LYS A 1 172 ? -9.564 -3.358 -14.873 1.00 49.47 172 LYS A O 1
ATOM 1369 N N . TYR A 1 173 ? -10.344 -3.792 -16.933 1.00 45.16 173 TYR A N 1
ATOM 1370 C CA . TYR A 1 173 ? -9.708 -2.742 -17.743 1.00 45.16 173 TYR A CA 1
ATOM 1371 C C . TYR A 1 173 ? -8.177 -2.571 -17.753 1.00 45.16 173 TYR A C 1
ATOM 1373 O O . TYR A 1 173 ? -7.671 -1.973 -18.703 1.00 45.16 173 TYR A O 1
ATOM 1381 N N . HIS A 1 174 ? -7.403 -3.105 -16.806 1.00 50.94 174 HIS A N 1
ATOM 1382 C CA . HIS A 1 174 ? -6.081 -2.511 -16.541 1.00 50.94 174 HIS A CA 1
ATOM 1383 C C . HIS A 1 174 ? -4.843 -3.403 -16.725 1.00 50.94 174 HIS A C 1
ATOM 1385 O O . HIS A 1 174 ? -3.743 -2.867 -16.814 1.00 50.94 174 HIS A O 1
ATOM 1391 N N . LEU A 1 175 ? -4.998 -4.718 -16.913 1.00 51.69 175 LEU A N 1
ATOM 1392 C CA . LEU A 1 175 ? -3.871 -5.650 -17.116 1.00 51.69 175 LEU A CA 1
ATOM 1393 C C . LEU A 1 175 ? -3.441 -5.803 -18.589 1.00 51.69 175 LEU A C 1
ATOM 1395 O O . LEU A 1 175 ? -2.305 -6.178 -18.881 1.00 51.69 175 LEU A O 1
ATOM 1399 N N . LYS A 1 176 ? -4.311 -5.449 -19.548 1.00 45.19 176 LYS A N 1
ATOM 1400 C CA . LYS A 1 176 ? -4.052 -5.645 -20.990 1.00 45.19 176 LYS A CA 1
ATOM 1401 C C . LYS A 1 176 ? -2.876 -4.812 -21.530 1.00 45.19 176 LYS A C 1
ATOM 1403 O O . LYS A 1 176 ? -2.271 -5.194 -22.530 1.00 45.19 176 LYS A O 1
ATOM 1408 N N . LYS A 1 177 ? -2.509 -3.700 -20.878 1.00 49.72 177 LYS A N 1
ATOM 1409 C CA . LYS A 1 177 ? -1.413 -2.819 -21.334 1.00 49.72 177 LYS A CA 1
ATOM 1410 C C . LYS A 1 177 ? -0.010 -3.299 -20.944 1.00 49.72 177 LYS A C 1
ATOM 1412 O O . LYS A 1 177 ? 0.946 -2.883 -21.598 1.00 49.72 177 LYS A O 1
ATOM 1417 N N . PHE A 1 178 ? 0.124 -4.191 -19.959 1.00 49.94 178 PHE A N 1
ATOM 1418 C CA . PHE A 1 178 ? 1.425 -4.731 -19.542 1.00 49.94 178 PHE A CA 1
ATOM 1419 C C . PHE A 1 178 ? 2.058 -5.601 -20.643 1.00 49.94 178 PHE A C 1
ATOM 1421 O O . PHE A 1 178 ? 3.239 -5.477 -20.952 1.00 49.94 178 PHE A O 1
ATOM 1428 N N . VAL A 1 179 ? 1.240 -6.402 -21.336 1.00 48.66 179 VAL A N 1
ATOM 1429 C CA . VAL A 1 179 ? 1.698 -7.310 -22.404 1.00 48.66 179 VAL A CA 1
ATOM 1430 C C . VAL A 1 179 ? 1.950 -6.578 -23.734 1.00 48.66 179 VAL A C 1
ATOM 1432 O O . VAL A 1 179 ? 2.843 -6.950 -24.494 1.00 48.66 179 VAL A O 1
ATOM 1435 N N . GLN A 1 180 ? 1.209 -5.505 -24.035 1.00 45.72 180 GLN A N 1
ATOM 1436 C CA . GLN A 1 180 ? 1.249 -4.875 -25.365 1.00 45.72 180 GLN A CA 1
ATOM 1437 C C . GLN A 1 180 ? 2.466 -3.968 -25.620 1.00 45.72 180 GLN A C 1
ATOM 1439 O O . GLN A 1 180 ? 2.863 -3.801 -26.774 1.00 45.72 180 GLN A O 1
ATOM 1444 N N . ARG A 1 181 ? 3.105 -3.405 -24.584 1.00 53.41 181 ARG A N 1
ATOM 1445 C CA . ARG A 1 181 ? 4.252 -2.490 -24.772 1.00 53.41 181 ARG A CA 1
ATOM 1446 C C . ARG A 1 181 ? 5.518 -3.188 -25.293 1.00 53.41 181 ARG A C 1
ATOM 1448 O O . ARG A 1 181 ? 6.303 -2.551 -25.989 1.00 53.41 181 ARG A O 1
ATOM 1455 N N . ARG A 1 182 ? 5.682 -4.497 -25.049 1.00 52.53 182 ARG A N 1
ATOM 1456 C CA . ARG A 1 182 ? 6.824 -5.278 -25.566 1.00 52.53 182 ARG A CA 1
ATOM 1457 C C . ARG A 1 182 ? 6.745 -5.561 -27.069 1.00 52.53 182 ARG A C 1
ATOM 1459 O O . ARG A 1 182 ? 7.790 -5.569 -27.707 1.00 52.53 182 ARG A O 1
ATOM 1466 N N . LYS A 1 183 ? 5.547 -5.712 -27.655 1.00 48.19 183 LYS A N 1
ATOM 1467 C CA . LYS A 1 183 ? 5.411 -5.897 -29.115 1.00 48.19 183 LYS A CA 1
ATOM 1468 C C . LYS A 1 183 ? 5.867 -4.650 -29.884 1.00 48.19 183 LYS A C 1
ATOM 1470 O O . LYS A 1 183 ? 6.721 -4.755 -30.751 1.00 48.19 183 LYS A O 1
ATOM 1475 N N . LYS A 1 184 ? 5.431 -3.458 -29.452 1.00 49.16 184 LYS A N 1
ATOM 1476 C CA . LYS A 1 184 ? 5.802 -2.188 -30.106 1.00 49.16 184 LYS A CA 1
ATOM 1477 C C . LYS A 1 184 ? 7.260 -1.759 -29.910 1.00 49.16 184 LYS A C 1
ATOM 1479 O O . LYS A 1 184 ? 7.779 -1.049 -30.762 1.00 49.16 184 LYS A O 1
ATOM 1484 N N . LYS A 1 185 ? 7.921 -2.127 -28.802 1.00 50.66 185 LYS A N 1
ATOM 1485 C CA . LYS A 1 185 ? 9.348 -1.807 -28.598 1.00 50.66 185 LYS A CA 1
ATOM 1486 C C . LYS A 1 185 ? 10.252 -2.705 -29.454 1.00 50.66 185 LYS A C 1
ATOM 1488 O O . LYS A 1 185 ? 11.143 -2.187 -30.112 1.00 50.66 185 LYS A O 1
ATOM 1493 N N . LYS A 1 186 ? 9.938 -4.004 -29.543 1.00 47.78 186 LYS A N 1
ATOM 1494 C CA . LYS A 1 186 ? 10.681 -4.964 -30.378 1.00 47.78 186 LYS A CA 1
ATOM 1495 C C . LYS A 1 186 ? 10.499 -4.711 -31.885 1.00 47.78 186 LYS A C 1
ATOM 1497 O O . LYS A 1 186 ? 11.436 -4.898 -32.644 1.00 47.78 186 LYS A O 1
ATOM 1502 N N . GLU A 1 187 ? 9.326 -4.229 -32.308 1.00 50.94 187 GLU A N 1
ATOM 1503 C CA . GLU A 1 187 ? 9.085 -3.783 -33.694 1.00 50.94 187 GLU A CA 1
ATOM 1504 C C . GLU A 1 187 ? 9.850 -2.502 -34.053 1.00 50.94 187 GLU A C 1
ATOM 1506 O O . GLU A 1 187 ? 10.288 -2.366 -35.186 1.00 50.94 187 GLU A O 1
ATOM 1511 N N . ARG A 1 188 ? 10.044 -1.576 -33.102 1.00 51.34 188 ARG A N 1
ATOM 1512 C CA . ARG A 1 188 ? 10.786 -0.326 -33.343 1.00 51.34 188 ARG A CA 1
ATOM 1513 C C . ARG A 1 188 ? 12.298 -0.525 -33.401 1.00 51.34 188 ARG A C 1
ATOM 1515 O O . ARG A 1 188 ? 12.949 0.182 -34.156 1.00 51.34 188 ARG A O 1
ATOM 1522 N N . GLU A 1 189 ? 12.830 -1.478 -32.638 1.00 49.88 189 GLU A N 1
ATOM 1523 C CA . GLU A 1 189 ? 14.257 -1.828 -32.653 1.00 49.88 189 GLU A CA 1
ATOM 1524 C C . GLU A 1 189 ? 14.652 -2.579 -33.943 1.00 49.88 189 GLU A C 1
ATOM 1526 O O . GLU A 1 189 ? 15.742 -2.347 -34.451 1.00 49.88 189 GLU A O 1
ATOM 1531 N N . LEU A 1 190 ? 13.751 -3.374 -34.547 1.00 49.59 190 LEU A N 1
ATOM 1532 C CA . LEU A 1 190 ? 13.991 -4.026 -35.851 1.00 49.59 190 LEU A CA 1
ATOM 1533 C C . LEU A 1 190 ? 13.923 -3.072 -37.061 1.00 49.59 190 LEU A C 1
ATOM 1535 O O . LEU A 1 190 ? 14.444 -3.400 -38.120 1.00 49.59 190 LEU A O 1
ATOM 1539 N N . THR A 1 191 ? 13.269 -1.913 -36.941 1.00 48.81 191 THR A N 1
ATOM 1540 C CA . THR A 1 191 ? 13.124 -0.940 -38.047 1.00 48.81 191 THR A CA 1
ATOM 1541 C C . THR A 1 191 ? 14.231 0.117 -38.110 1.00 48.81 191 THR A C 1
ATOM 1543 O O . THR A 1 191 ? 14.201 0.959 -38.998 1.00 48.81 191 THR A O 1
ATOM 1546 N N . THR A 1 192 ? 15.183 0.104 -37.174 1.00 47.12 192 THR A N 1
ATOM 1547 C CA . THR A 1 192 ? 16.324 1.044 -37.122 1.00 47.12 192 THR A CA 1
ATOM 1548 C C . THR A 1 192 ? 17.661 0.435 -37.566 1.00 47.12 192 THR A C 1
ATOM 1550 O O . THR A 1 192 ? 18.672 1.126 -37.513 1.00 47.12 192 THR A O 1
ATOM 1553 N N . GLU A 1 193 ? 17.674 -0.822 -38.023 1.00 46.62 193 GLU A N 1
ATOM 1554 C CA . GLU A 1 193 ? 18.851 -1.504 -38.599 1.00 46.62 193 GLU A CA 1
ATOM 1555 C C . GLU A 1 193 ? 18.733 -1.734 -40.125 1.00 46.62 193 GLU A C 1
ATOM 1557 O O . GLU A 1 193 ? 19.269 -2.710 -40.649 1.00 46.62 193 GLU A O 1
ATOM 1562 N N . VAL A 1 194 ? 18.038 -0.849 -40.854 1.00 41.28 194 VAL A N 1
ATOM 1563 C CA . VAL A 1 194 ? 18.004 -0.849 -42.334 1.00 41.28 194 VAL A CA 1
ATOM 1564 C C . VAL A 1 194 ? 18.405 0.513 -42.874 1.00 41.28 194 VAL A C 1
ATOM 1566 O O . VAL A 1 194 ? 17.850 1.517 -42.372 1.00 41.28 194 VAL A O 1
#